Protein AF-A0A952ZJ69-F1 (afdb_monomer_lite)

Foldseek 3Di:
DPPPVVVVVVVLVPLPPFQACLQLVLVLLVVVQWDQDPQLLIAGDAQDWDPCNRNVETDGHHRLRAADQAQLAAQEEEAEECLLRQPPHYVCLFLCNVLDDSNHYHRLYHLAELRSSLSSNVVRHDHHQAEYEYEDDLSNLVRLLLVVVCVVVVHHSCVSVVNDSDPVSSVVSNVVSVVVQVVCVVVLQWDWDDDPDDFTAIDGLPPSFDDCVVCVVSSVVSLVSNLVSRLSYLAYEYEYEDWLLLQDDPVSDDPSSVNSVVRRVVSVVSVCVSCVPHPHYHYYYDDDDHNQQARRNDRRGYSNVSNSSSVVSSVVVVVVVVVVVVPD

Sequence (328 aa):
MLSQTNALGANEKRSNRWLDFQNPLQAAKWLSLLQEEPISGIRVKPNLRLDADYLGFSFDSNEFGLRGPCSQFGTSVVLGTSFAMGFGVNVGSDWYAGVLDDARWFNAGLPVGPFEWAGLLDRWYRGRRQLALFIYHPNVWQHGLLYLHRRKAGKGAFETFGWSMDAATVQQLFCRKRRQQRAARKLGKVMHLACGNACFSRLDAGYCVVDAETDAARLDEVAQQLKALLLTFDKVICLRVPIKEQLLPSCHMNNHFLLANRSHDRMWRLTTEIIASHPDVHAVECSGFSMSDYHPLDSHLNCAGNQRLGAVIQELLAHHACTDGVSA

Radius of gyration: 19.59 Å; chains: 1; bounding box: 46×54×55 Å

Structure (mmCIF, N/CA/C/O backbone):
data_AF-A0A952ZJ69-F1
#
_entry.id   AF-A0A952ZJ69-F1
#
loop_
_atom_site.group_PDB
_atom_site.id
_atom_site.type_symbol
_atom_site.label_atom_id
_atom_site.label_alt_id
_atom_site.label_comp_id
_atom_site.label_asym_id
_atom_site.label_entity_id
_atom_site.label_seq_id
_atom_site.pdbx_PDB_ins_code
_atom_site.Cartn_x
_atom_site.Cartn_y
_atom_site.Cartn_z
_atom_site.occupancy
_atom_site.B_iso_or_equiv
_atom_site.auth_seq_id
_atom_site.auth_comp_id
_atom_site.auth_asym_id
_atom_site.auth_atom_id
_atom_site.pdbx_PDB_model_num
ATOM 1 N N . MET A 1 1 ? -22.709 -32.016 -13.278 1.00 38.75 1 MET A N 1
ATOM 2 C CA . MET A 1 1 ? -21.804 -31.224 -12.414 1.00 38.75 1 MET A CA 1
ATOM 3 C C . MET A 1 1 ? -20.392 -31.119 -13.016 1.00 38.75 1 MET A C 1
ATOM 5 O O . MET A 1 1 ? -19.419 -31.442 -12.356 1.00 38.75 1 MET A O 1
ATOM 9 N N . LEU A 1 2 ? -20.260 -30.666 -14.271 1.00 29.14 2 LEU A N 1
ATOM 10 C CA . LEU A 1 2 ? -18.962 -30.485 -14.959 1.00 29.14 2 LEU A CA 1
ATOM 11 C C . LEU A 1 2 ? -18.913 -29.167 -15.767 1.00 29.14 2 LEU A C 1
ATOM 13 O O . LEU A 1 2 ? -18.125 -29.028 -16.696 1.00 29.14 2 LEU A O 1
ATOM 17 N N . SER A 1 3 ? -19.766 -28.189 -15.439 1.00 30.75 3 SER A N 1
ATOM 18 C CA . SER A 1 3 ? -19.926 -26.963 -16.241 1.00 30.75 3 SER A CA 1
ATOM 19 C C . SER A 1 3 ? -19.603 -25.649 -15.520 1.00 30.75 3 SER A C 1
ATOM 21 O O . SER A 1 3 ? -19.670 -24.605 -16.157 1.00 30.75 3 SER A O 1
ATOM 23 N N . GLN A 1 4 ? -19.202 -25.663 -14.242 1.00 29.53 4 GLN A N 1
ATOM 24 C CA . GLN A 1 4 ? -18.800 -24.435 -13.529 1.00 29.53 4 GLN A CA 1
ATOM 25 C C . GLN A 1 4 ? -17.277 -24.229 -13.469 1.00 29.53 4 GLN A C 1
ATOM 27 O O . GLN A 1 4 ? -16.811 -23.097 -13.553 1.00 29.53 4 GLN A O 1
ATOM 32 N N . THR A 1 5 ? -16.477 -25.298 -13.456 1.00 30.83 5 THR A N 1
ATOM 33 C CA . THR A 1 5 ? -15.004 -25.214 -13.491 1.00 30.83 5 THR A CA 1
ATOM 34 C C . THR A 1 5 ? -14.456 -24.753 -14.845 1.00 30.83 5 THR A C 1
ATOM 36 O O . THR A 1 5 ? -13.439 -24.067 -14.895 1.00 30.83 5 THR A O 1
ATOM 39 N N . ASN A 1 6 ? -15.166 -25.025 -15.945 1.00 29.97 6 ASN A N 1
ATOM 40 C CA . ASN A 1 6 ? -14.776 -24.545 -17.277 1.00 29.97 6 ASN A CA 1
ATOM 41 C C . ASN A 1 6 ? -15.137 -23.070 -17.533 1.00 29.97 6 ASN A C 1
ATOM 43 O O . ASN A 1 6 ? -14.557 -22.460 -18.429 1.00 29.97 6 ASN A O 1
ATOM 47 N N . ALA A 1 7 ? -16.051 -22.480 -16.754 1.00 29.89 7 ALA A N 1
ATOM 48 C CA . ALA A 1 7 ? -16.438 -21.076 -16.903 1.00 29.89 7 ALA A CA 1
ATOM 49 C C . ALA A 1 7 ? -15.409 -20.119 -16.270 1.00 29.89 7 ALA A C 1
ATOM 51 O O . ALA A 1 7 ? -15.087 -19.089 -16.862 1.00 29.89 7 ALA A O 1
ATOM 52 N N . LEU A 1 8 ? -14.819 -20.500 -15.128 1.00 36.38 8 LEU A N 1
ATOM 53 C CA . LEU A 1 8 ? -13.738 -19.740 -14.483 1.00 36.38 8 LEU A CA 1
ATOM 54 C C . LEU A 1 8 ? -12.474 -19.694 -15.361 1.00 36.38 8 LEU A C 1
ATOM 56 O O . LEU A 1 8 ? -11.911 -18.624 -15.575 1.00 36.38 8 LEU A O 1
ATOM 60 N N . GLY A 1 9 ? -12.099 -20.821 -15.978 1.00 31.58 9 GLY A N 1
ATOM 61 C CA . GLY A 1 9 ? -10.937 -20.891 -16.877 1.00 31.58 9 GLY A CA 1
ATOM 62 C C . GLY A 1 9 ? -11.148 -20.290 -18.277 1.00 31.58 9 GLY A C 1
ATOM 63 O O . GLY A 1 9 ? -10.178 -20.061 -19.001 1.00 31.58 9 GLY A O 1
ATOM 64 N N . ALA A 1 10 ? -12.395 -20.039 -18.697 1.00 32.12 10 ALA A N 1
ATOM 65 C CA . ALA A 1 10 ? -12.701 -19.432 -19.996 1.00 32.12 10 ALA A CA 1
ATOM 66 C C . ALA A 1 10 ? -12.723 -17.894 -19.945 1.00 32.12 10 ALA A C 1
ATOM 68 O O . ALA A 1 10 ? -12.322 -17.257 -20.922 1.00 32.12 10 ALA A O 1
ATOM 69 N N . ASN A 1 11 ? -13.112 -17.299 -18.810 1.00 36.00 11 ASN A N 1
ATOM 70 C CA . ASN A 1 11 ? -13.044 -15.846 -18.615 1.00 36.00 11 ASN A CA 1
ATOM 71 C C . ASN A 1 11 ? -11.601 -15.338 -18.445 1.00 36.00 11 ASN A C 1
ATOM 73 O O . ASN A 1 11 ? -11.274 -14.275 -18.969 1.00 36.00 11 ASN A O 1
ATOM 77 N N . GLU A 1 12 ? -10.698 -16.126 -17.851 1.00 41.88 12 GLU A N 1
ATOM 78 C CA . GLU A 1 12 ? -9.265 -15.781 -17.789 1.00 41.88 12 GLU A CA 1
ATOM 79 C C . GLU A 1 12 ? -8.585 -15.750 -19.170 1.00 41.88 12 GLU A C 1
ATOM 81 O O . GLU A 1 12 ? -7.628 -15.007 -19.388 1.00 41.88 12 GLU A O 1
ATOM 86 N N . LYS A 1 13 ? -9.086 -16.513 -20.153 1.00 37.59 13 LYS A N 1
ATOM 87 C CA . LYS A 1 13 ? -8.456 -16.599 -21.483 1.00 37.59 13 LYS A CA 1
ATOM 88 C C . LYS A 1 13 ? -8.680 -15.370 -22.369 1.00 37.59 13 LYS A C 1
ATOM 90 O O . LYS A 1 13 ? -7.935 -15.199 -23.335 1.00 37.59 13 LYS A O 1
ATOM 95 N N . ARG A 1 14 ? -9.661 -14.507 -22.072 1.00 37.06 14 ARG A N 1
ATOM 96 C CA . ARG A 1 14 ? -9.941 -13.291 -22.866 1.00 37.06 14 ARG A CA 1
ATOM 97 C C . ARG A 1 14 ? -9.399 -11.995 -22.255 1.00 37.06 14 ARG A C 1
ATOM 99 O O . ARG A 1 14 ? -9.188 -11.047 -23.006 1.00 37.06 14 ARG A O 1
ATOM 106 N N . SER A 1 15 ? -9.054 -11.962 -20.967 1.00 40.78 15 SER A N 1
ATOM 107 C CA . SER A 1 15 ? -8.529 -10.762 -20.288 1.00 40.78 15 SER A CA 1
ATOM 108 C C . SER A 1 15 ? -6.998 -10.712 -20.187 1.00 40.78 15 SER A C 1
ATOM 110 O O . SER A 1 15 ? -6.463 -10.035 -19.314 1.00 40.78 15 SER A O 1
ATOM 112 N N . ASN A 1 16 ? -6.275 -11.394 -21.086 1.00 42.25 16 ASN A N 1
ATOM 113 C CA . ASN A 1 16 ? -4.820 -11.626 -21.041 1.00 42.25 16 ASN A CA 1
ATOM 114 C C . ASN A 1 16 ? -3.932 -10.371 -21.258 1.00 42.25 16 ASN A C 1
ATOM 116 O O . ASN A 1 16 ? -2.867 -10.426 -21.877 1.00 42.25 16 ASN A O 1
ATOM 120 N N . ARG A 1 17 ? -4.340 -9.205 -20.752 1.00 62.38 17 ARG A N 1
ATOM 121 C CA . ARG A 1 17 ? -3.438 -8.088 -20.482 1.00 62.38 17 ARG A CA 1
ATOM 122 C C . ARG A 1 17 ? -2.948 -8.231 -19.054 1.00 62.38 17 ARG A C 1
ATOM 124 O O . ARG A 1 17 ? -3.683 -8.029 -18.100 1.00 62.38 17 ARG A O 1
ATOM 131 N N . TRP A 1 18 ? -1.679 -8.579 -18.943 1.00 77.06 18 TRP A N 1
ATOM 132 C CA . TRP A 1 18 ? -0.973 -8.678 -17.682 1.00 77.06 18 TRP A CA 1
ATOM 133 C C . TRP A 1 18 ? -1.033 -7.300 -17.015 1.00 77.06 18 TRP A C 1
ATOM 135 O O . TRP A 1 18 ? -0.712 -6.295 -17.666 1.00 77.06 18 TRP A O 1
ATOM 145 N N . LEU A 1 19 ? -1.479 -7.255 -15.757 1.00 88.06 19 LEU A N 1
ATOM 146 C CA . LEU A 1 19 ? -1.527 -6.010 -14.996 1.00 88.06 19 LEU A CA 1
ATOM 147 C C . LEU A 1 19 ? -0.112 -5.443 -14.874 1.00 88.06 19 LEU A C 1
ATOM 149 O O . LEU A 1 19 ? 0.817 -6.156 -14.496 1.00 88.06 19 LEU A O 1
ATOM 153 N N . ASP A 1 20 ? 0.052 -4.172 -15.233 1.00 89.94 20 ASP A N 1
ATOM 154 C CA . ASP A 1 20 ? 1.308 -3.431 -15.132 1.00 89.94 20 ASP A CA 1
ATOM 155 C C . ASP A 1 20 ? 1.008 -1.962 -14.815 1.00 89.94 20 ASP A C 1
ATOM 157 O O . ASP A 1 20 ? 0.957 -1.118 -15.711 1.00 89.94 20 ASP A O 1
ATOM 161 N N . PHE A 1 21 ? 0.854 -1.626 -13.535 1.00 89.25 21 PHE A N 1
ATOM 162 C CA . PHE A 1 21 ? 0.629 -0.245 -13.099 1.00 89.25 21 PHE A CA 1
ATOM 163 C C . PHE A 1 21 ? 1.905 0.601 -13.091 1.00 89.25 21 PHE A C 1
ATOM 165 O O . PHE A 1 21 ? 1.846 1.805 -12.846 1.00 89.25 21 PHE A O 1
ATOM 172 N N . GLN A 1 22 ? 3.063 0.029 -13.443 1.00 87.06 22 GLN A N 1
ATOM 173 C CA . GLN A 1 22 ? 4.238 0.832 -13.790 1.00 87.06 22 GLN A CA 1
ATOM 174 C C . GLN A 1 22 ? 4.209 1.310 -15.248 1.00 87.06 22 GLN A C 1
ATOM 176 O O . GLN A 1 22 ? 5.027 2.160 -15.616 1.00 87.06 22 GLN A O 1
ATOM 181 N N . ASN A 1 23 ? 3.307 0.783 -16.085 1.00 90.56 23 ASN A N 1
ATOM 182 C CA . ASN A 1 23 ? 3.026 1.312 -17.412 1.00 90.56 23 ASN A CA 1
ATOM 183 C C . ASN A 1 23 ? 2.108 2.541 -17.282 1.00 90.56 23 ASN A C 1
ATOM 185 O O . ASN A 1 23 ? 0.947 2.377 -16.903 1.00 90.56 23 ASN A O 1
ATOM 189 N N . PRO A 1 24 ? 2.563 3.756 -17.656 1.00 92.56 24 PRO A N 1
ATOM 190 C CA . PRO A 1 24 ? 1.765 4.974 -17.508 1.00 92.56 24 PRO A CA 1
ATOM 191 C C . PRO A 1 24 ? 0.381 4.926 -18.165 1.00 92.56 24 PRO A C 1
ATOM 193 O O . PRO A 1 24 ? -0.541 5.555 -17.661 1.00 92.56 24 PRO A O 1
ATOM 196 N N . LEU A 1 25 ? 0.200 4.153 -19.242 1.00 91.69 25 LEU A N 1
ATOM 197 C CA . LEU A 1 25 ? -1.100 4.008 -19.908 1.00 91.69 25 LEU A CA 1
ATOM 198 C C . LEU A 1 25 ? -2.105 3.213 -19.060 1.00 91.69 25 LEU A C 1
ATOM 200 O O . LEU A 1 25 ? -3.283 3.559 -19.021 1.00 91.69 25 LEU A O 1
ATOM 204 N N . GLN A 1 26 ? -1.656 2.153 -18.379 1.00 91.44 26 GLN A N 1
ATOM 205 C CA . GLN A 1 26 ? -2.508 1.406 -17.446 1.00 91.44 26 GLN A CA 1
ATOM 206 C C . GLN A 1 26 ? -2.680 2.177 -16.132 1.00 91.44 26 GLN A C 1
ATOM 208 O O . GLN A 1 26 ? -3.789 2.261 -15.608 1.00 91.44 26 GLN A O 1
ATOM 213 N N . ALA A 1 27 ? -1.608 2.810 -15.644 1.00 92.62 27 ALA A N 1
ATOM 214 C CA . ALA A 1 27 ? -1.649 3.666 -14.464 1.00 92.62 27 ALA A CA 1
ATOM 215 C C . ALA A 1 27 ? -2.666 4.803 -14.620 1.00 92.62 27 ALA A C 1
ATOM 217 O O . ALA A 1 27 ? -3.438 5.038 -13.702 1.00 92.62 27 ALA A O 1
ATOM 218 N N . ALA A 1 28 ? -2.743 5.456 -15.786 1.00 94.31 28 ALA A N 1
ATOM 219 C CA . ALA A 1 28 ? -3.713 6.523 -16.042 1.00 94.31 28 ALA A CA 1
ATOM 220 C C . ALA A 1 28 ? -5.170 6.064 -15.857 1.00 94.31 28 ALA A C 1
ATOM 222 O O . ALA A 1 28 ? -5.983 6.811 -15.315 1.00 94.31 28 ALA A O 1
ATOM 223 N N . LYS A 1 29 ? -5.497 4.818 -16.232 1.00 93.69 29 LYS A N 1
ATOM 224 C CA . LYS A 1 29 ? -6.828 4.246 -15.981 1.00 93.69 29 LYS A CA 1
ATOM 225 C C . LYS A 1 29 ? -7.107 4.103 -14.491 1.00 93.69 29 LYS A C 1
ATOM 227 O O . LYS A 1 29 ? -8.180 4.495 -14.047 1.00 93.69 29 LYS A O 1
ATOM 232 N N . TRP A 1 30 ? -6.148 3.595 -13.719 1.00 93.56 30 TRP A N 1
ATOM 233 C CA . TRP A 1 30 ? -6.268 3.530 -12.262 1.00 93.56 30 TRP A CA 1
ATOM 234 C C . TRP A 1 30 ? -6.410 4.926 -11.641 1.00 93.56 30 TRP A C 1
ATOM 236 O O . TRP A 1 30 ? -7.339 5.174 -10.879 1.00 93.56 30 TRP A O 1
ATOM 246 N N . LEU A 1 31 ? -5.550 5.866 -12.035 1.00 95.25 31 LEU A N 1
ATOM 247 C CA . LEU A 1 31 ? -5.582 7.249 -11.561 1.00 95.25 31 LEU A CA 1
ATOM 248 C C . LEU A 1 31 ? -6.919 7.938 -11.862 1.00 95.25 31 LEU A C 1
ATOM 250 O O . LEU A 1 31 ? -7.377 8.736 -11.052 1.00 95.25 31 LEU A O 1
ATOM 254 N N . SER A 1 32 ? -7.590 7.582 -12.964 1.00 95.50 32 SER A N 1
ATOM 255 C CA . SER A 1 32 ? -8.923 8.109 -13.304 1.00 95.50 32 SER A CA 1
ATOM 256 C C . SER A 1 32 ? -10.029 7.724 -12.322 1.00 95.50 32 SER A C 1
ATOM 258 O O . SER A 1 32 ? -11.093 8.352 -12.317 1.00 95.50 32 SER A O 1
ATOM 260 N N . LEU A 1 33 ? -9.788 6.713 -11.485 1.00 95.94 33 LEU A N 1
ATOM 261 C CA . LEU A 1 33 ? -10.713 6.294 -10.436 1.00 95.94 33 LEU A CA 1
ATOM 262 C C . LEU A 1 33 ? -10.510 7.080 -9.145 1.00 95.94 33 LEU A C 1
ATOM 264 O O . LEU A 1 33 ? -11.392 7.072 -8.292 1.00 95.94 33 LEU A O 1
ATOM 268 N N . LEU A 1 34 ? -9.370 7.755 -9.004 1.00 96.25 34 LEU A N 1
ATOM 269 C CA . LEU A 1 34 ? -9.028 8.526 -7.822 1.00 96.25 34 LEU A CA 1
ATOM 270 C C . LEU A 1 34 ? -9.540 9.962 -7.936 1.00 96.25 34 LEU A C 1
ATOM 272 O O . LEU A 1 34 ? -9.685 10.524 -9.022 1.00 96.25 34 LEU A O 1
ATOM 276 N N . GLN A 1 35 ? -9.787 10.565 -6.783 1.00 94.94 35 GLN A N 1
ATOM 277 C CA . GLN A 1 35 ? -10.062 11.987 -6.637 1.00 94.94 35 GLN A CA 1
ATOM 278 C C . GLN A 1 35 ? -9.296 12.536 -5.435 1.00 94.94 35 GLN A C 1
ATOM 280 O O . GLN A 1 35 ? -9.070 11.820 -4.455 1.00 94.94 35 GLN A O 1
ATOM 285 N N . GLU A 1 36 ? -8.907 13.807 -5.522 1.00 94.19 36 GLU A N 1
ATOM 286 C CA . GLU A 1 36 ? -8.327 14.542 -4.397 1.00 94.19 36 GLU A CA 1
ATOM 287 C C . GLU A 1 36 ? -9.299 14.558 -3.218 1.00 94.19 36 GLU A C 1
ATOM 289 O O . GLU A 1 36 ? -10.518 14.707 -3.366 1.00 94.19 36 GLU A O 1
ATOM 294 N N . GLU A 1 37 ? -8.741 14.411 -2.027 1.00 92.44 37 GLU A N 1
ATOM 295 C CA . GLU A 1 37 ? -9.487 14.432 -0.783 1.00 92.44 37 GLU A CA 1
ATOM 296 C C . GLU A 1 37 ? -8.677 15.259 0.240 1.00 92.44 37 GLU A C 1
ATOM 298 O O . GLU A 1 37 ? -7.496 14.983 0.462 1.00 92.44 37 GLU A O 1
ATOM 303 N N . PRO A 1 38 ? -9.240 16.326 0.836 1.00 87.44 38 PRO A N 1
ATOM 304 C CA . PRO A 1 38 ? -8.472 17.199 1.731 1.00 87.44 38 PRO A CA 1
ATOM 305 C C . PRO A 1 38 ? -7.881 16.514 2.979 1.00 87.44 38 PRO A C 1
ATOM 307 O O . PRO A 1 38 ? -6.762 16.829 3.374 1.00 87.44 38 PRO A O 1
ATOM 310 N N . ILE A 1 39 ? -8.619 15.581 3.571 1.00 87.44 39 ILE A N 1
ATOM 311 C CA . ILE A 1 39 ? -8.353 14.846 4.812 1.00 87.44 39 ILE A CA 1
ATOM 312 C C . ILE A 1 39 ? -7.467 13.608 4.573 1.00 87.44 39 ILE A C 1
ATOM 314 O O . ILE A 1 39 ? -6.387 13.510 5.146 1.00 87.44 39 ILE A O 1
ATOM 318 N N . SER A 1 40 ? -7.885 12.673 3.719 1.00 88.81 40 SER A N 1
ATOM 319 C CA . SER A 1 40 ? -7.173 11.429 3.397 1.00 88.81 40 SER A CA 1
ATOM 320 C C . SER A 1 40 ? -6.194 11.580 2.231 1.00 88.81 40 SER A C 1
ATOM 322 O O . SER A 1 40 ? -5.532 10.623 1.835 1.00 88.81 40 SER A O 1
ATOM 324 N N . GLY A 1 41 ? -6.107 12.767 1.632 1.00 91.25 41 GLY A N 1
ATOM 325 C CA . GLY A 1 41 ? -5.238 13.058 0.497 1.00 91.25 41 GLY A CA 1
ATOM 326 C C . GLY A 1 41 ? -5.822 12.622 -0.842 1.00 91.25 41 GLY A C 1
ATOM 327 O O . GLY A 1 41 ? -5.986 13.435 -1.750 1.00 91.25 41 GLY A O 1
ATOM 328 N N . ILE A 1 42 ? -6.186 11.349 -0.945 1.00 94.81 42 ILE A N 1
ATOM 329 C CA . ILE A 1 42 ? -6.927 10.780 -2.070 1.00 94.81 42 ILE A CA 1
ATOM 330 C C . ILE A 1 42 ? -8.024 9.859 -1.554 1.00 94.81 42 ILE A C 1
ATOM 332 O O . ILE A 1 42 ? -7.968 9.352 -0.432 1.00 94.81 42 ILE A O 1
ATOM 336 N N . ARG A 1 43 ? -8.991 9.582 -2.422 1.00 94.44 43 ARG A N 1
ATOM 337 C CA . ARG A 1 43 ? -9.894 8.433 -2.306 1.00 94.44 43 ARG A CA 1
ATOM 338 C C . ARG A 1 43 ? -10.269 7.929 -3.687 1.00 94.44 43 ARG A C 1
ATOM 340 O O . ARG A 1 43 ? -10.111 8.648 -4.675 1.00 94.44 43 ARG A O 1
ATOM 347 N N . VAL A 1 44 ? -10.824 6.727 -3.750 1.00 96.88 44 VAL A N 1
ATOM 348 C CA . VAL A 1 44 ? -11.513 6.274 -4.957 1.00 96.88 44 VAL A CA 1
ATOM 349 C C . VAL A 1 44 ? -12.844 7.026 -5.063 1.00 96.88 44 VAL A C 1
ATOM 351 O O . VAL A 1 44 ? -13.432 7.407 -4.049 1.00 96.88 44 VAL A O 1
ATOM 354 N N . LYS A 1 45 ? -13.338 7.289 -6.274 1.00 97.31 45 LYS A N 1
ATOM 355 C CA . LYS A 1 45 ? -14.697 7.818 -6.452 1.00 97.31 45 LYS A CA 1
ATOM 356 C C . LYS A 1 45 ? -15.691 6.848 -5.777 1.00 97.31 45 LYS A C 1
ATOM 358 O O . LYS A 1 45 ? -15.547 5.641 -5.972 1.00 97.31 45 LYS A O 1
ATOM 363 N N . PRO A 1 46 ? -16.640 7.327 -4.955 1.00 97.25 46 PRO A N 1
ATOM 364 C CA . PRO A 1 46 ? -17.598 6.461 -4.267 1.00 97.25 46 PRO A CA 1
ATOM 365 C C . PRO A 1 46 ? -18.541 5.720 -5.211 1.00 97.25 46 PRO A C 1
ATOM 367 O O . PRO A 1 46 ? -18.866 6.240 -6.279 1.00 97.25 46 PRO A O 1
ATOM 370 N N . ASN A 1 47 ? -19.037 4.561 -4.770 1.00 97.50 47 ASN A N 1
ATOM 371 C CA . ASN A 1 47 ? -20.041 3.756 -5.475 1.00 97.50 47 ASN A CA 1
ATOM 372 C C . ASN A 1 47 ? -19.654 3.408 -6.924 1.00 97.50 47 ASN A C 1
ATOM 374 O O . ASN A 1 47 ? -20.523 3.270 -7.788 1.00 97.50 47 ASN A O 1
ATOM 378 N N . LEU A 1 48 ? -18.354 3.301 -7.213 1.00 97.19 48 LEU A N 1
ATOM 379 C CA . LEU A 1 48 ? -17.899 2.825 -8.511 1.00 97.19 48 LEU A CA 1
ATOM 380 C C . LEU A 1 48 ? -18.141 1.326 -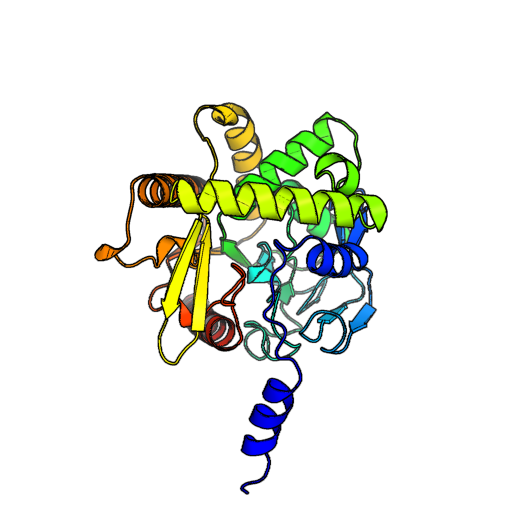8.602 1.00 97.19 48 LEU A C 1
ATOM 382 O O . LEU A 1 48 ? -17.889 0.597 -7.650 1.00 97.19 48 LEU A O 1
ATOM 386 N N . ARG A 1 49 ? -18.574 0.888 -9.780 1.00 97.19 49 ARG A N 1
ATOM 387 C CA . ARG A 1 49 ? -18.618 -0.517 -10.176 1.00 97.19 49 ARG A CA 1
ATOM 388 C C . ARG A 1 49 ? -18.056 -0.617 -11.575 1.00 97.19 49 ARG A C 1
ATOM 390 O O . ARG A 1 49 ? -18.530 0.076 -12.478 1.00 97.19 49 ARG A O 1
ATOM 397 N N . LEU A 1 50 ? -17.002 -1.401 -11.734 1.00 95.75 50 LEU A N 1
ATOM 398 C CA . LEU A 1 50 ? -16.277 -1.538 -12.989 1.00 95.75 50 LEU A CA 1
ATOM 399 C C . LEU A 1 50 ? -16.067 -3.009 -13.302 1.00 95.75 50 LEU A C 1
ATOM 401 O O . LEU A 1 50 ? -15.530 -3.757 -12.484 1.00 95.75 50 LEU A O 1
ATOM 405 N N . ASP A 1 51 ? -16.409 -3.391 -14.525 1.00 93.31 51 ASP A N 1
ATOM 406 C CA . ASP A 1 51 ? -16.125 -4.722 -15.040 1.00 93.31 51 ASP A CA 1
ATOM 407 C C . ASP A 1 51 ? -14.639 -4.883 -15.392 1.00 93.31 51 ASP A C 1
ATOM 409 O O . ASP A 1 51 ? -13.893 -3.914 -15.598 1.00 93.31 51 ASP A O 1
ATOM 413 N N . ALA A 1 52 ? -14.208 -6.142 -15.510 1.00 91.94 52 ALA A N 1
ATOM 414 C CA . ALA A 1 52 ? -12.807 -6.493 -15.728 1.00 91.94 52 ALA A CA 1
ATOM 415 C C . ALA A 1 52 ? -12.201 -5.920 -17.020 1.00 91.94 52 ALA A C 1
ATOM 417 O O . ALA A 1 52 ? -10.989 -5.717 -17.087 1.00 91.94 52 ALA A O 1
ATOM 418 N N . ASP A 1 53 ? -13.016 -5.580 -18.018 1.00 90.12 53 ASP A N 1
ATOM 419 C CA . ASP A 1 53 ? -12.552 -5.043 -19.301 1.00 90.12 53 ASP A CA 1
ATOM 420 C C . ASP A 1 53 ? -11.849 -3.678 -19.177 1.00 90.12 53 ASP A C 1
ATOM 422 O O . ASP A 1 53 ? -11.011 -3.321 -20.016 1.00 90.12 53 ASP A O 1
ATOM 426 N N . TYR A 1 54 ? -12.141 -2.902 -18.124 1.00 90.69 54 TYR A N 1
ATOM 427 C CA . TYR A 1 54 ? -11.552 -1.573 -17.960 1.00 90.69 54 TYR A CA 1
ATOM 428 C C . TYR A 1 54 ? -10.123 -1.629 -17.399 1.00 90.69 54 TYR A C 1
ATOM 430 O O . TYR A 1 54 ? -9.194 -1.127 -18.049 1.00 90.69 54 TYR A O 1
ATOM 438 N N . LEU A 1 55 ? -9.939 -2.239 -16.221 1.00 90.19 55 LEU A N 1
ATOM 439 C CA . LEU A 1 55 ? -8.652 -2.309 -15.507 1.00 90.19 55 LEU A CA 1
ATOM 440 C C . LEU A 1 55 ? -7.873 -3.609 -15.742 1.00 90.19 55 LEU A C 1
ATOM 442 O O . LEU A 1 55 ? -6.695 -3.657 -15.405 1.00 90.19 55 LEU A O 1
ATOM 446 N N . GLY A 1 56 ? -8.504 -4.646 -16.295 1.00 91.38 56 GLY A N 1
ATOM 447 C CA . GLY A 1 56 ? -7.996 -6.022 -16.287 1.00 91.38 56 GLY A CA 1
ATOM 448 C C . GLY A 1 56 ? -8.475 -6.854 -15.088 1.00 91.38 56 GLY A C 1
ATOM 449 O O . GLY A 1 56 ? -8.116 -8.022 -14.987 1.00 91.38 56 GLY A O 1
ATOM 450 N N . PHE A 1 57 ? -9.275 -6.267 -14.194 1.00 93.81 57 PHE A N 1
ATOM 451 C CA . PHE A 1 57 ? -9.974 -6.926 -13.088 1.00 93.81 57 PHE A CA 1
ATOM 452 C C . PHE A 1 57 ? -11.197 -6.089 -12.681 1.00 93.81 57 PHE A C 1
ATOM 454 O O . PHE A 1 57 ? -11.210 -4.878 -12.928 1.00 93.81 57 PHE A O 1
ATOM 461 N N . SER A 1 58 ? -12.231 -6.714 -12.112 1.00 95.75 58 SER A N 1
ATOM 462 C CA . SER A 1 58 ? -13.412 -5.988 -11.633 1.00 95.75 58 SER A CA 1
ATOM 463 C C . SER A 1 58 ? -13.106 -5.200 -10.361 1.00 95.75 58 SER A C 1
ATOM 465 O O . SER A 1 58 ? -12.346 -5.652 -9.504 1.00 95.75 58 SER A O 1
ATOM 467 N N . PHE A 1 59 ? -13.689 -4.011 -10.239 1.00 96.25 59 PHE A N 1
ATOM 468 C CA . PHE A 1 59 ? -13.414 -3.095 -9.139 1.00 96.25 59 PHE A CA 1
ATOM 469 C C . PHE A 1 59 ? -14.701 -2.438 -8.652 1.00 96.25 59 PHE A C 1
ATOM 471 O O . PHE A 1 59 ? -15.346 -1.721 -9.418 1.00 96.25 59 PHE A O 1
ATOM 478 N N . ASP A 1 60 ? -14.971 -2.583 -7.356 1.00 97.25 60 ASP A N 1
ATOM 479 C CA . ASP A 1 60 ? -16.068 -1.904 -6.673 1.00 97.25 60 ASP A CA 1
ATOM 480 C C . ASP A 1 60 ? -15.531 -0.992 -5.563 1.00 97.25 60 ASP A C 1
ATOM 482 O O . ASP A 1 60 ? -14.601 -1.357 -4.841 1.00 97.25 60 ASP A O 1
ATOM 486 N N . SER A 1 61 ? -16.121 0.192 -5.404 1.00 97.75 61 SER A N 1
ATOM 487 C CA . SER A 1 61 ? -15.963 1.016 -4.203 1.00 97.75 61 SER A CA 1
ATOM 488 C C . SER A 1 61 ? -17.306 1.227 -3.511 1.00 97.75 61 SER A C 1
ATOM 490 O O . SER A 1 61 ? -18.347 1.343 -4.156 1.00 97.75 61 SER A O 1
ATOM 492 N N . ASN A 1 62 ? -17.277 1.309 -2.185 1.00 97.38 62 ASN A N 1
ATOM 493 C CA . ASN A 1 62 ? -18.437 1.643 -1.363 1.00 97.38 62 ASN A CA 1
ATOM 494 C C . ASN A 1 62 ? -18.721 3.159 -1.354 1.00 97.38 62 ASN A C 1
ATOM 496 O O . ASN A 1 62 ? -18.050 3.956 -2.024 1.00 97.38 62 ASN A O 1
ATOM 500 N N . GLU A 1 63 ? -19.703 3.575 -0.559 1.00 96.75 63 GLU A N 1
ATOM 501 C CA . GLU A 1 63 ? -20.128 4.967 -0.404 1.00 96.75 63 GLU A CA 1
ATOM 502 C C . GLU A 1 63 ? -19.041 5.908 0.151 1.00 96.75 63 GLU A C 1
ATOM 504 O O . GLU A 1 63 ? -19.133 7.127 -0.024 1.00 96.75 63 GLU A O 1
ATOM 509 N N . PHE A 1 64 ? -17.976 5.373 0.755 1.00 96.06 64 PHE A N 1
ATOM 510 C CA . PHE A 1 64 ? -16.826 6.150 1.238 1.00 96.06 64 PHE A CA 1
ATOM 511 C C . PHE A 1 64 ? -15.684 6.229 0.222 1.00 96.06 64 PHE A C 1
ATOM 513 O O . PHE A 1 64 ? -14.717 6.960 0.440 1.00 96.06 64 PHE A O 1
ATOM 520 N N . GLY A 1 65 ? -15.788 5.534 -0.915 1.00 96.69 65 GLY A N 1
ATOM 521 C CA . GLY A 1 65 ? -14.691 5.453 -1.877 1.00 96.69 65 GLY A CA 1
ATOM 522 C C . GLY A 1 65 ? -13.568 4.520 -1.419 1.00 96.69 65 GLY A C 1
ATOM 523 O O . GLY A 1 65 ? -12.401 4.763 -1.734 1.00 96.69 65 GLY A O 1
ATOM 524 N N . LEU A 1 66 ? -13.922 3.478 -0.663 1.00 96.56 66 LEU A N 1
ATOM 525 C CA . LEU A 1 66 ? -13.031 2.415 -0.193 1.00 96.56 66 LEU A CA 1
ATOM 526 C C . LEU A 1 66 ? -13.463 1.076 -0.793 1.00 96.56 66 LEU A C 1
ATOM 528 O O . LEU A 1 66 ? -14.574 0.957 -1.307 1.00 96.56 66 LEU A O 1
ATOM 532 N N . ARG A 1 67 ? -12.588 0.070 -0.741 1.00 96.19 67 ARG A N 1
ATOM 533 C CA . ARG A 1 67 ? -12.884 -1.285 -1.222 1.00 96.19 67 ARG A CA 1
ATOM 534 C C . ARG A 1 67 ? -12.987 -2.250 -0.038 1.00 96.19 67 ARG A C 1
ATOM 536 O O . ARG A 1 67 ? -12.178 -2.165 0.880 1.00 96.19 67 ARG A O 1
ATOM 543 N N . GLY A 1 68 ? -13.940 -3.180 -0.097 1.00 96.25 68 GLY A N 1
ATOM 544 C CA . GLY A 1 68 ? -14.193 -4.169 0.954 1.00 96.25 68 GLY A CA 1
ATOM 545 C C . GLY A 1 68 ? -15.184 -3.689 2.024 1.00 96.25 68 GLY A C 1
ATOM 546 O O . GLY A 1 68 ? -15.887 -2.698 1.790 1.00 96.25 68 GLY A O 1
ATOM 547 N N . PRO A 1 69 ? -15.239 -4.387 3.178 1.00 97.00 69 PRO A N 1
ATOM 548 C CA . PRO A 1 69 ? -16.158 -4.088 4.278 1.00 97.00 69 PRO A CA 1
ATOM 549 C C . PRO A 1 69 ? -16.137 -2.613 4.685 1.00 97.00 69 PRO A C 1
ATOM 551 O O . PRO A 1 69 ? -15.070 -2.001 4.754 1.00 97.00 69 PRO A O 1
ATOM 554 N N . CYS A 1 70 ? -17.299 -2.026 4.966 1.00 96.50 70 CYS A N 1
ATOM 555 C CA . CYS A 1 70 ? -17.432 -0.590 5.232 1.00 96.50 70 CYS A CA 1
ATOM 556 C C . CYS A 1 70 ? -18.261 -0.255 6.470 1.00 96.50 70 CYS A C 1
ATOM 558 O O . CYS A 1 70 ? -18.760 0.866 6.582 1.00 96.50 70 CYS A O 1
ATOM 560 N N . SER A 1 71 ? -18.394 -1.186 7.419 1.00 97.69 71 SER A N 1
ATOM 561 C CA . SER A 1 71 ? -19.192 -0.954 8.623 1.00 97.69 71 SER A CA 1
ATOM 562 C C . SER A 1 71 ? -18.614 0.188 9.453 1.00 97.69 71 SER A C 1
ATOM 564 O O . SER A 1 71 ? -17.655 0.025 10.210 1.00 97.69 71 SER A O 1
ATOM 566 N N . GLN A 1 72 ? -19.218 1.373 9.330 1.00 97.69 72 GLN A N 1
ATOM 567 C CA . GLN A 1 72 ? -18.802 2.561 10.074 1.00 97.69 72 GLN A CA 1
ATOM 568 C C . GLN A 1 72 ? -18.870 2.344 11.584 1.00 97.69 72 GLN A C 1
ATOM 570 O O . GLN A 1 72 ? -18.122 2.989 12.308 1.00 97.69 72 GLN A O 1
ATOM 575 N N . PHE A 1 73 ? -19.750 1.456 12.052 1.00 97.94 73 PHE A N 1
ATOM 576 C CA . PHE A 1 73 ? -19.961 1.133 13.465 1.00 97.94 73 PHE A CA 1
ATOM 577 C C . PHE A 1 73 ? -19.372 -0.223 13.862 1.00 97.94 73 PHE A C 1
ATOM 579 O O . PHE A 1 73 ? -19.713 -0.746 14.923 1.00 97.94 73 PHE A O 1
ATOM 586 N N . GLY A 1 74 ? -18.499 -0.785 13.023 1.00 96.81 74 GLY A N 1
ATOM 587 C CA . GLY A 1 74 ? -17.795 -2.026 13.304 1.00 96.81 74 GLY A CA 1
ATOM 588 C C . GLY A 1 74 ? -16.951 -1.958 14.580 1.00 96.81 74 GLY A C 1
ATOM 589 O O . GLY A 1 74 ? -16.882 -0.944 15.276 1.00 96.81 74 GLY A O 1
ATOM 590 N N . THR A 1 75 ? -16.289 -3.058 14.914 1.00 97.50 75 THR A N 1
ATOM 591 C CA . THR A 1 75 ? -15.319 -3.075 16.022 1.00 97.50 75 THR A CA 1
ATOM 592 C C . THR A 1 75 ? -13.884 -3.202 15.533 1.00 97.50 75 THR A C 1
ATOM 594 O O . THR A 1 75 ? -12.946 -3.168 16.328 1.00 97.50 75 THR A O 1
ATOM 597 N N . SER A 1 76 ? -13.681 -3.406 14.232 1.00 98.38 76 SER A N 1
ATOM 598 C CA . SER A 1 76 ? -12.378 -3.756 13.684 1.00 98.38 76 SER A CA 1
ATOM 599 C C . SER A 1 76 ? -12.093 -2.999 12.391 1.00 98.38 76 SER A C 1
ATOM 601 O O . SER A 1 76 ? -12.984 -2.772 11.573 1.00 98.38 76 SER A O 1
ATOM 603 N N . VAL A 1 77 ? -10.836 -2.605 12.204 1.00 98.69 77 VAL A N 1
ATOM 604 C CA . VAL A 1 77 ? -10.385 -1.826 11.049 1.00 98.69 77 VAL A CA 1
ATOM 605 C C . VAL A 1 77 ? -9.240 -2.550 10.359 1.00 98.69 77 VAL A C 1
ATOM 607 O O . VAL A 1 77 ? -8.301 -2.998 11.013 1.00 98.69 77 VAL A O 1
ATOM 610 N N . VAL A 1 78 ? -9.285 -2.625 9.030 1.00 98.69 78 VAL A N 1
ATOM 611 C CA . VAL A 1 78 ? -8.119 -3.013 8.227 1.00 98.69 78 VAL A CA 1
ATOM 612 C C . VAL A 1 78 ? -7.359 -1.754 7.827 1.00 98.69 78 VAL A C 1
ATOM 614 O O . VAL A 1 78 ? -7.940 -0.830 7.258 1.00 98.69 78 VAL A O 1
ATOM 617 N N . LEU A 1 79 ? -6.058 -1.733 8.098 1.00 98.56 79 LEU A N 1
ATOM 618 C CA . LEU A 1 79 ? -5.135 -0.678 7.694 1.00 98.56 79 LEU A CA 1
ATOM 619 C C . LEU A 1 79 ? -4.087 -1.245 6.742 1.00 98.56 79 LEU A C 1
ATOM 621 O O . LEU A 1 79 ? -3.667 -2.394 6.863 1.00 98.56 79 LEU A O 1
ATOM 625 N N . GLY A 1 80 ? -3.621 -0.418 5.818 1.00 97.81 80 GLY A N 1
ATOM 626 C CA . GLY A 1 80 ? -2.586 -0.791 4.868 1.00 97.81 80 GLY A CA 1
ATOM 627 C C . GLY A 1 80 ? -2.840 -0.177 3.504 1.00 97.81 80 GLY A C 1
ATOM 628 O O . GLY A 1 80 ? -3.776 0.591 3.291 1.00 97.81 80 GLY A O 1
ATOM 629 N N . THR A 1 81 ? -1.963 -0.498 2.568 1.00 96.19 81 THR A N 1
ATOM 630 C CA . THR A 1 81 ? -1.990 0.088 1.231 1.00 96.19 81 THR A CA 1
ATOM 631 C C . THR A 1 81 ? -2.689 -0.859 0.258 1.00 96.19 81 THR A C 1
ATOM 633 O O . THR A 1 81 ? -3.804 -1.314 0.502 1.00 96.19 81 THR A O 1
ATOM 636 N N . SER A 1 82 ? -2.055 -1.188 -0.859 1.00 93.12 82 SER A N 1
ATOM 637 C CA . SER A 1 82 ? -2.678 -1.940 -1.935 1.00 93.12 82 SER A CA 1
ATOM 638 C C . SER A 1 82 ? -2.979 -3.403 -1.600 1.00 93.12 82 SER A C 1
ATOM 640 O O . SER A 1 82 ? -3.944 -3.950 -2.135 1.00 93.12 82 SER A O 1
ATOM 642 N N . PHE A 1 83 ? -2.225 -4.035 -0.694 1.00 96.25 83 PHE A N 1
ATOM 643 C CA . PHE A 1 83 ? -2.558 -5.383 -0.214 1.00 96.25 83 PHE A CA 1
ATOM 644 C C . PHE A 1 83 ? -3.811 -5.361 0.660 1.00 96.25 83 PHE A C 1
ATOM 646 O O . PHE A 1 83 ? -4.709 -6.166 0.435 1.00 96.25 83 PHE A O 1
ATOM 653 N N . ALA A 1 84 ? -3.944 -4.388 1.569 1.00 97.62 84 ALA A N 1
ATOM 654 C CA . ALA A 1 84 ? -5.165 -4.214 2.362 1.00 97.62 84 ALA A CA 1
ATOM 655 C C . ALA A 1 84 ? -6.402 -3.974 1.481 1.00 97.62 84 ALA A C 1
ATOM 657 O O . ALA A 1 84 ? -7.469 -4.522 1.746 1.00 97.62 84 ALA A O 1
ATOM 658 N N . MET A 1 85 ? -6.243 -3.243 0.375 1.00 96.19 85 MET A N 1
ATOM 659 C CA . MET A 1 85 ? -7.309 -3.049 -0.615 1.00 96.19 85 MET A CA 1
ATOM 660 C C . MET A 1 85 ? -7.719 -4.334 -1.356 1.00 96.19 85 MET A C 1
ATOM 662 O O . MET A 1 85 ? -8.795 -4.368 -1.951 1.00 96.19 85 MET A O 1
ATOM 666 N N . GLY A 1 86 ? -6.865 -5.364 -1.403 1.00 95.19 86 GLY A N 1
ATOM 667 C CA . GLY A 1 86 ? -7.027 -6.494 -2.327 1.00 95.19 86 GLY A CA 1
ATOM 668 C C . GLY A 1 86 ? -6.859 -6.074 -3.794 1.00 95.19 86 GLY A C 1
ATOM 669 O O . GLY A 1 86 ? -7.522 -6.598 -4.686 1.00 95.19 86 GLY A O 1
ATOM 670 N N . PHE A 1 87 ? -6.046 -5.048 -4.066 1.00 94.56 87 PHE A N 1
ATOM 671 C CA . PHE A 1 87 ? -5.934 -4.442 -5.394 1.00 94.56 87 PHE A CA 1
ATOM 672 C C . PHE A 1 87 ? -5.340 -5.408 -6.434 1.00 94.56 87 PHE A C 1
ATOM 674 O O . PHE A 1 87 ? -4.374 -6.111 -6.150 1.00 94.56 87 PHE A O 1
ATOM 681 N N . GLY A 1 88 ? -5.890 -5.408 -7.655 1.00 92.94 88 GLY A N 1
ATOM 682 C CA . GLY A 1 88 ? -5.398 -6.232 -8.766 1.00 92.94 88 GLY A CA 1
ATOM 683 C C . GLY A 1 88 ? -6.112 -7.574 -8.960 1.00 92.94 88 GLY A C 1
ATOM 684 O O . GLY A 1 88 ? -5.710 -8.344 -9.824 1.00 92.94 88 GLY A O 1
ATOM 685 N N . VAL A 1 89 ? -7.161 -7.880 -8.198 1.00 95.38 89 VAL A N 1
ATOM 686 C CA . VAL A 1 89 ? -7.998 -9.078 -8.395 1.00 95.38 89 VAL A CA 1
ATOM 687 C C . VAL A 1 89 ? -9.471 -8.709 -8.439 1.00 95.38 89 VAL A C 1
ATOM 689 O O . VAL A 1 89 ? -9.869 -7.702 -7.849 1.00 95.38 89 VAL A O 1
ATOM 692 N N . ASN A 1 90 ? -10.265 -9.532 -9.126 1.00 96.44 90 ASN A N 1
ATOM 693 C CA . ASN A 1 90 ? -11.710 -9.351 -9.237 1.00 96.44 90 ASN A CA 1
ATOM 694 C C . ASN A 1 90 ? -12.373 -9.280 -7.854 1.00 96.44 90 ASN A C 1
ATOM 696 O O . ASN A 1 90 ? -11.912 -9.913 -6.901 1.00 96.44 90 ASN A O 1
ATOM 700 N N . VAL A 1 91 ? -13.480 -8.544 -7.768 1.00 95.00 91 VAL A N 1
ATOM 701 C CA . VAL A 1 91 ? -14.374 -8.545 -6.602 1.00 95.00 91 VAL A CA 1
ATOM 702 C C . VAL A 1 91 ? -14.756 -9.985 -6.251 1.00 95.00 91 VAL A C 1
ATOM 704 O O . VAL A 1 91 ? -15.132 -10.766 -7.128 1.00 95.00 91 VAL A O 1
ATOM 707 N N . GLY A 1 92 ? -14.611 -10.346 -4.975 1.00 94.88 92 GLY A N 1
ATOM 708 C CA . GLY A 1 92 ? -14.855 -11.704 -4.479 1.00 94.88 92 GLY A CA 1
ATOM 709 C C . GLY A 1 92 ? -13.658 -12.655 -4.607 1.00 94.88 92 GLY A C 1
ATOM 710 O O . GLY A 1 92 ? -13.731 -13.784 -4.137 1.00 94.88 92 GLY A O 1
ATOM 711 N N . SER A 1 93 ? -12.559 -12.223 -5.238 1.00 96.50 93 SER A N 1
ATOM 712 C CA . SER A 1 93 ? -11.265 -12.936 -5.252 1.00 96.50 93 SER A CA 1
ATOM 713 C C . SER A 1 93 ? -10.195 -12.252 -4.392 1.00 96.50 93 SER A C 1
ATOM 715 O O . SER A 1 93 ? -9.048 -12.695 -4.357 1.00 96.50 93 SER A O 1
ATOM 717 N N . ASP A 1 94 ? -10.547 -11.144 -3.744 1.00 96.50 94 ASP A N 1
ATOM 718 C CA . ASP A 1 94 ? -9.733 -10.490 -2.723 1.00 96.50 94 ASP A CA 1
ATOM 719 C C . ASP A 1 94 ? -9.666 -11.324 -1.435 1.00 96.50 94 ASP A C 1
ATOM 721 O O . ASP A 1 94 ? -10.509 -12.176 -1.170 1.00 96.50 94 ASP A O 1
ATOM 725 N N . TRP A 1 95 ? -8.621 -11.102 -0.637 1.00 97.75 95 TRP A N 1
ATOM 726 C CA . TRP A 1 95 ? -8.336 -11.921 0.545 1.00 97.75 95 TRP A CA 1
ATOM 727 C C . TRP A 1 95 ? -9.381 -11.793 1.662 1.00 97.75 95 TRP A C 1
ATOM 729 O O . TRP A 1 95 ? -9.453 -12.676 2.511 1.00 97.75 95 TRP A O 1
ATOM 739 N N . TYR A 1 96 ? -10.150 -10.698 1.702 1.00 96.81 96 TYR A N 1
ATOM 740 C CA . TYR A 1 96 ? -11.170 -10.479 2.731 1.00 96.81 96 TYR A CA 1
ATOM 741 C C . TYR A 1 96 ? -12.535 -11.061 2.355 1.00 96.81 96 TYR A C 1
ATOM 743 O O . TYR A 1 96 ? -13.355 -11.254 3.255 1.00 96.81 96 TYR A O 1
ATOM 751 N N . ALA A 1 97 ? -12.790 -11.367 1.076 1.00 94.56 97 ALA A N 1
ATOM 752 C CA . ALA A 1 97 ? -14.032 -12.002 0.650 1.00 94.56 97 ALA A CA 1
ATOM 753 C C . ALA A 1 97 ? -14.224 -13.352 1.356 1.00 94.56 97 ALA A C 1
ATOM 755 O O . ALA A 1 97 ? -13.451 -14.290 1.172 1.00 94.56 97 ALA A O 1
ATOM 756 N N . GLY A 1 98 ? -15.264 -13.447 2.188 1.00 90.44 98 GLY A N 1
ATOM 757 C CA . GLY A 1 98 ? -15.562 -14.647 2.976 1.00 90.44 98 GLY A CA 1
ATOM 758 C C . GLY A 1 98 ? -14.652 -14.873 4.190 1.00 90.44 98 GLY A C 1
ATOM 759 O O . GLY A 1 98 ? -14.848 -15.856 4.900 1.00 90.44 98 GLY A O 1
ATOM 760 N N . VAL A 1 99 ? -13.692 -13.979 4.451 1.00 96.00 99 VAL A N 1
ATOM 761 C CA . VAL A 1 99 ? -12.823 -14.014 5.642 1.00 96.00 99 VAL A CA 1
ATOM 762 C C . VAL A 1 99 ? -13.274 -12.989 6.679 1.00 96.00 99 VAL A C 1
ATOM 764 O O . VAL A 1 99 ? -13.288 -13.284 7.873 1.00 96.00 99 VAL A O 1
ATOM 767 N N . LEU A 1 100 ? -13.644 -11.784 6.239 1.00 96.50 100 LEU A N 1
ATOM 768 C CA . LEU A 1 100 ? -14.106 -10.720 7.126 1.00 96.50 100 LEU A CA 1
ATOM 769 C C . LEU A 1 100 ? -15.635 -10.659 7.161 1.00 96.50 100 LEU A C 1
ATOM 771 O O . LEU A 1 100 ? -16.296 -10.777 6.134 1.00 96.50 100 LEU A O 1
ATOM 775 N N . ASP A 1 101 ? -16.182 -10.434 8.353 1.00 94.56 101 ASP A N 1
ATOM 776 C CA . ASP A 1 101 ? -17.598 -10.123 8.553 1.00 94.56 101 ASP A CA 1
ATOM 777 C C . ASP A 1 101 ? -17.868 -8.646 8.221 1.00 94.56 101 ASP A C 1
ATOM 779 O O . ASP A 1 101 ? -17.353 -7.744 8.896 1.00 94.56 101 ASP A O 1
ATOM 783 N N . ASP A 1 102 ? -18.699 -8.405 7.206 1.00 93.94 102 ASP A N 1
ATOM 784 C CA . ASP A 1 102 ? -19.064 -7.069 6.730 1.00 93.94 102 ASP A CA 1
ATOM 785 C C . ASP A 1 102 ? -19.651 -6.177 7.830 1.00 93.94 102 ASP A C 1
ATOM 787 O O . ASP A 1 102 ? -19.448 -4.965 7.792 1.00 93.94 102 ASP A O 1
ATOM 791 N N . ALA A 1 103 ? -20.335 -6.743 8.832 1.00 95.88 103 ALA A N 1
ATOM 792 C CA . ALA A 1 103 ? -20.915 -5.973 9.932 1.00 95.88 103 ALA A CA 1
ATOM 793 C C . ALA A 1 103 ? -19.862 -5.508 10.949 1.00 95.88 103 ALA A C 1
ATOM 795 O O . ALA A 1 103 ? -20.042 -4.483 11.616 1.00 95.88 103 ALA A O 1
ATOM 796 N N . ARG A 1 104 ? -18.750 -6.241 11.070 1.00 96.75 104 ARG A N 1
ATOM 797 C CA . ARG A 1 104 ? -17.703 -5.993 12.069 1.00 96.75 104 ARG A CA 1
ATOM 798 C C . ARG A 1 104 ? -16.563 -5.130 11.541 1.00 96.75 104 ARG A C 1
ATOM 800 O O . ARG A 1 104 ? -15.942 -4.416 12.333 1.00 96.75 104 ARG A O 1
ATOM 807 N N . TRP A 1 105 ? -16.266 -5.222 10.249 1.00 98.38 105 TRP A N 1
ATOM 808 C CA . TRP A 1 105 ? -15.037 -4.681 9.682 1.00 98.38 105 TRP A CA 1
ATOM 809 C C . TRP A 1 105 ? -15.247 -3.409 8.861 1.00 98.38 105 TRP A C 1
ATOM 811 O O . TRP A 1 105 ? -16.202 -3.263 8.099 1.00 98.38 105 TRP A O 1
ATOM 821 N N . PHE A 1 106 ? -14.278 -2.507 8.983 1.00 98.50 106 PHE A N 1
ATOM 822 C CA . PHE A 1 106 ? -14.113 -1.341 8.127 1.00 98.50 106 PHE A CA 1
ATOM 823 C C . PHE A 1 106 ? -12.741 -1.404 7.448 1.00 98.50 106 PHE A C 1
ATOM 825 O O . PHE A 1 106 ? -11.704 -1.299 8.104 1.00 98.50 106 PHE A O 1
ATOM 832 N N . ASN A 1 107 ? -12.705 -1.591 6.132 1.00 98.44 107 ASN A N 1
ATOM 833 C CA . ASN A 1 107 ? -11.464 -1.634 5.371 1.00 98.44 107 ASN A CA 1
ATOM 834 C C . ASN A 1 107 ? -11.048 -0.221 4.945 1.00 98.44 107 ASN A C 1
ATOM 836 O O . ASN A 1 107 ? -11.574 0.343 3.987 1.00 98.44 107 ASN A O 1
ATOM 840 N N . ALA A 1 108 ? -10.073 0.342 5.658 1.00 97.88 108 ALA A N 1
ATOM 841 C CA . ALA A 1 108 ? -9.477 1.644 5.369 1.00 97.88 108 ALA A CA 1
ATOM 842 C C . ALA A 1 108 ? -8.252 1.546 4.436 1.00 97.88 108 ALA A C 1
ATOM 844 O O . ALA A 1 108 ? -7.459 2.487 4.347 1.00 97.88 108 ALA A O 1
ATOM 845 N N . GLY A 1 109 ? -8.084 0.416 3.741 1.00 97.25 109 GLY A N 1
ATOM 846 C CA . GLY A 1 109 ? -6.999 0.188 2.799 1.00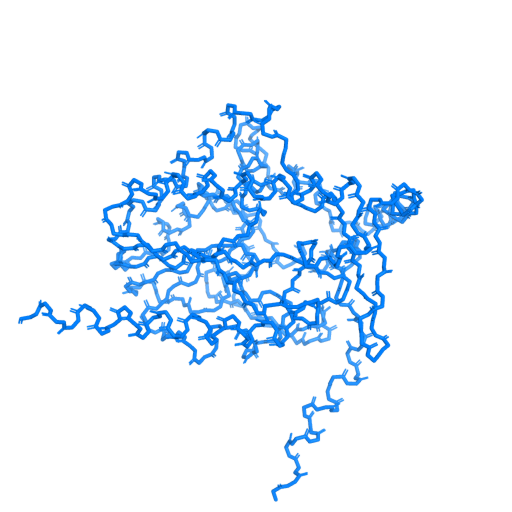 97.25 109 GLY A CA 1
ATOM 847 C C . GLY A 1 109 ? -6.954 1.255 1.703 1.00 97.25 109 GLY A C 1
ATOM 848 O O . GLY A 1 109 ? -7.884 1.373 0.908 1.00 97.25 109 GLY A O 1
ATOM 849 N N . LEU A 1 110 ? -5.859 2.018 1.639 1.00 95.88 110 LEU A N 1
ATOM 850 C CA . LEU A 1 110 ? -5.605 3.055 0.630 1.00 95.88 110 LEU A CA 1
ATOM 851 C C . LEU A 1 110 ? -4.095 3.312 0.492 1.00 95.88 110 LEU A C 1
ATOM 853 O O . LEU A 1 110 ? -3.373 3.202 1.484 1.00 95.88 110 LEU A O 1
ATOM 857 N N . PRO A 1 111 ? -3.584 3.707 -0.694 1.00 94.62 111 PRO A N 1
ATOM 858 C CA . PRO A 1 111 ? -2.165 4.002 -0.901 1.00 94.62 111 PRO A CA 1
ATOM 859 C C . PRO A 1 111 ? -1.810 5.400 -0.362 1.00 94.62 111 PRO A C 1
ATOM 861 O O . PRO A 1 111 ? -1.479 6.322 -1.114 1.00 94.62 111 PRO A O 1
ATOM 864 N N . VAL A 1 112 ? -1.940 5.559 0.956 1.00 96.12 112 VAL A N 1
ATOM 865 C CA . VAL A 1 112 ? -1.751 6.808 1.704 1.00 96.12 112 VAL A CA 1
ATOM 866 C C . VAL A 1 112 ? -0.867 6.597 2.934 1.00 96.12 112 VAL A C 1
ATOM 868 O O . VAL A 1 112 ? -0.461 5.473 3.229 1.00 96.12 112 VAL A O 1
ATOM 871 N N . GLY A 1 113 ? -0.489 7.693 3.594 1.00 95.88 113 GLY A N 1
ATOM 872 C CA . GLY A 1 113 ? 0.316 7.659 4.811 1.00 95.88 113 GLY A CA 1
ATOM 873 C C . GLY A 1 113 ? -0.515 7.443 6.086 1.00 95.88 113 GLY A C 1
ATOM 874 O O . GLY A 1 113 ? -1.743 7.545 6.059 1.00 95.88 113 GLY A O 1
ATOM 875 N N . PRO A 1 114 ? 0.144 7.203 7.236 1.00 97.38 114 PRO A N 1
ATOM 876 C CA . PRO A 1 114 ? -0.549 7.002 8.509 1.00 97.38 114 PRO A CA 1
ATOM 877 C C . PRO A 1 114 ? -1.405 8.192 8.958 1.00 97.38 114 PRO A C 1
ATOM 879 O O . PRO A 1 114 ? -2.488 8.001 9.504 1.00 97.38 114 PRO A O 1
ATOM 882 N N . PHE A 1 115 ? -0.953 9.420 8.693 1.00 97.19 115 PHE A N 1
ATOM 883 C CA . PHE A 1 115 ? -1.732 10.625 8.990 1.00 97.19 115 PHE A CA 1
ATOM 884 C C . PHE A 1 115 ? -3.041 10.668 8.190 1.00 97.19 115 PHE A C 1
ATOM 886 O O . PHE A 1 115 ? -4.101 10.962 8.735 1.00 97.19 115 PHE A O 1
ATOM 893 N N . GLU A 1 116 ? -2.980 10.334 6.903 1.00 97.31 116 GLU A N 1
ATOM 894 C CA . GLU A 1 116 ? -4.147 10.273 6.028 1.00 97.31 116 GLU A CA 1
ATOM 895 C C . GLU A 1 116 ? -5.128 9.171 6.451 1.00 97.31 116 GLU A C 1
ATOM 897 O O . GLU A 1 116 ? -6.339 9.391 6.402 1.00 97.31 116 GLU A O 1
ATOM 902 N N . TRP A 1 117 ? -4.638 8.012 6.911 1.00 97.88 117 TRP A N 1
ATOM 903 C CA . TRP A 1 117 ? -5.501 6.986 7.508 1.00 97.88 117 TRP A CA 1
ATOM 904 C C . TRP A 1 117 ? -6.180 7.477 8.784 1.00 97.88 117 TRP A C 1
ATOM 906 O O . TRP A 1 117 ? -7.376 7.250 8.945 1.00 97.88 117 TRP A O 1
ATOM 916 N N . ALA A 1 118 ? -5.464 8.175 9.670 1.00 97.81 118 ALA A N 1
ATOM 917 C CA . ALA A 1 118 ? -6.068 8.745 10.873 1.00 97.81 118 ALA A CA 1
ATOM 918 C C . ALA A 1 118 ? -7.211 9.709 10.514 1.00 97.81 118 ALA A C 1
ATOM 920 O O . ALA A 1 118 ? -8.331 9.532 10.988 1.00 97.81 118 ALA A O 1
ATOM 921 N N . GLY A 1 119 ? -6.970 10.639 9.585 1.00 96.69 119 GLY A N 1
ATOM 922 C CA . GLY A 1 119 ? -8.004 11.558 9.106 1.00 96.69 119 GLY A CA 1
ATOM 923 C C . GLY A 1 119 ? -9.201 10.841 8.470 1.00 96.69 119 GLY A C 1
ATOM 924 O O . GLY A 1 119 ? -10.350 11.218 8.700 1.00 96.69 119 GLY A O 1
ATOM 925 N N . LEU A 1 120 ? -8.951 9.780 7.699 1.00 95.88 120 LEU A N 1
ATOM 926 C CA . LEU A 1 120 ? -9.993 8.941 7.108 1.00 95.88 120 LEU A CA 1
ATOM 927 C C . LEU A 1 120 ? -10.887 8.302 8.179 1.00 95.88 120 LEU A C 1
ATOM 929 O O . LEU A 1 120 ? -12.116 8.371 8.081 1.00 95.88 120 LEU A O 1
ATOM 933 N N . LEU A 1 121 ? -10.281 7.704 9.208 1.00 97.75 121 LEU A N 1
ATOM 934 C CA . LEU A 1 121 ? -11.019 7.087 10.307 1.00 97.75 121 LEU A CA 1
ATOM 935 C C . LEU A 1 121 ? -11.785 8.127 11.119 1.00 97.75 121 LEU A C 1
ATOM 937 O O . LEU A 1 121 ? -12.957 7.918 11.415 1.00 97.75 121 LEU A O 1
ATOM 941 N N . ASP A 1 122 ? -11.178 9.271 11.417 1.00 96.25 122 ASP A N 1
ATOM 942 C CA . ASP A 1 122 ? -11.853 10.355 12.132 1.00 96.25 122 ASP A CA 1
ATOM 943 C C . ASP A 1 122 ? -13.059 10.871 11.335 1.00 96.25 122 ASP A C 1
ATOM 945 O O . ASP A 1 122 ? -14.124 11.158 11.892 1.00 96.25 122 ASP A O 1
ATOM 949 N N . ARG A 1 123 ? -12.953 10.906 10.002 1.00 95.12 123 ARG A N 1
ATOM 950 C CA . ARG A 1 123 ? -14.047 11.337 9.133 1.00 95.12 123 ARG A CA 1
ATOM 951 C C . ARG A 1 123 ? -15.185 10.323 9.044 1.00 95.12 123 ARG A C 1
ATOM 953 O O . ARG A 1 123 ? -16.338 10.753 9.113 1.00 95.12 123 ARG A O 1
ATOM 960 N N . TRP A 1 124 ? -14.904 9.030 8.883 1.00 95.00 124 TRP A N 1
ATOM 961 C CA . TRP A 1 124 ? -15.926 8.043 8.491 1.00 95.00 124 TRP A CA 1
ATOM 962 C C . TRP A 1 124 ? -16.131 6.876 9.456 1.00 95.00 124 TRP A C 1
ATOM 964 O O . TRP A 1 124 ? -17.208 6.289 9.444 1.00 95.00 124 TRP A O 1
ATOM 974 N N . TYR A 1 125 ? -15.161 6.543 10.304 1.00 97.81 125 TYR A N 1
ATOM 975 C CA . TYR A 1 125 ? -15.300 5.454 11.267 1.00 97.81 125 TYR A CA 1
ATOM 976 C C . TYR A 1 125 ? -15.855 5.977 12.600 1.00 97.81 125 TYR A C 1
ATOM 978 O O . TYR A 1 125 ? -15.413 6.994 13.137 1.00 97.81 125 TYR A O 1
ATOM 986 N N . ARG A 1 126 ? -16.878 5.303 13.121 1.00 97.69 126 ARG A N 1
ATOM 987 C CA . ARG A 1 126 ? -17.604 5.620 14.367 1.00 97.69 126 ARG A CA 1
ATOM 988 C C . ARG A 1 126 ? -17.680 4.432 15.323 1.00 97.69 126 ARG A C 1
ATOM 990 O O . ARG A 1 126 ? -18.248 4.543 16.406 1.00 97.69 126 ARG A O 1
ATOM 997 N N . GLY A 1 127 ? -17.140 3.301 14.898 1.00 96.44 127 GLY A N 1
ATOM 998 C CA . GLY A 1 127 ? -17.120 2.056 15.625 1.00 96.44 127 GLY A CA 1
ATOM 999 C C . GLY A 1 127 ? -16.158 2.069 16.802 1.00 96.44 127 GLY A C 1
ATOM 1000 O O . GLY A 1 127 ? -15.340 2.978 16.975 1.00 96.44 127 GLY A O 1
ATOM 1001 N N . ARG A 1 128 ? -16.232 1.012 17.611 1.00 92.81 128 ARG A N 1
ATOM 1002 C CA . ARG A 1 128 ? -15.246 0.788 18.674 1.00 92.81 128 ARG A CA 1
ATOM 1003 C C . ARG A 1 128 ? -13.918 0.431 18.007 1.00 92.81 128 ARG A C 1
ATOM 1005 O O . ARG A 1 128 ? -13.890 -0.374 17.081 1.00 92.81 128 ARG A O 1
ATOM 1012 N N . ARG A 1 129 ? -12.810 1.040 18.418 1.00 97.00 129 ARG A N 1
ATOM 1013 C CA . ARG A 1 129 ? -11.478 0.740 17.865 1.00 97.00 129 ARG A CA 1
ATOM 1014 C C . ARG A 1 129 ? -10.884 -0.487 18.571 1.00 97.00 129 ARG A C 1
ATOM 1016 O O . ARG A 1 129 ? -9.803 -0.425 19.125 1.00 97.00 129 ARG A O 1
ATOM 1023 N N . GLN A 1 130 ? -11.597 -1.612 18.573 1.00 97.69 130 GLN A N 1
ATOM 1024 C CA . GLN A 1 130 ? -11.168 -2.791 19.332 1.00 97.69 130 GLN A CA 1
ATOM 1025 C C . GLN A 1 130 ? -9.951 -3.470 18.691 1.00 97.69 130 GLN A C 1
ATOM 1027 O O . GLN A 1 130 ? -9.023 -3.868 19.383 1.00 97.69 130 GLN A O 1
ATOM 1032 N N . LEU A 1 131 ? -9.946 -3.612 17.363 1.00 98.12 131 LEU A N 1
ATOM 1033 C CA . LEU A 1 131 ? -8.874 -4.302 16.646 1.00 98.12 131 LEU A CA 1
ATOM 1034 C C . LEU A 1 131 ? -8.462 -3.543 15.385 1.00 98.12 131 LEU A C 1
ATOM 1036 O O . LEU A 1 131 ? -9.303 -3.249 14.537 1.00 98.12 131 LEU A O 1
ATOM 1040 N N . ALA A 1 132 ? -7.162 -3.310 15.220 1.00 98.50 132 ALA A N 1
ATOM 1041 C CA . ALA A 1 132 ? -6.570 -2.987 13.928 1.00 98.50 132 ALA A CA 1
ATOM 1042 C C . ALA A 1 132 ? -5.871 -4.217 13.336 1.00 98.50 132 ALA A C 1
ATOM 1044 O O . ALA A 1 132 ? -4.953 -4.765 13.943 1.00 98.50 132 ALA A O 1
ATOM 1045 N N . LEU A 1 133 ? -6.256 -4.609 12.122 1.00 98.62 133 LEU A N 1
ATOM 1046 C CA . LEU A 1 133 ? -5.472 -5.502 11.274 1.00 98.62 133 LEU A CA 1
ATOM 1047 C C . LEU A 1 133 ? -4.635 -4.648 10.320 1.00 98.62 133 LEU A C 1
ATOM 1049 O O . LEU A 1 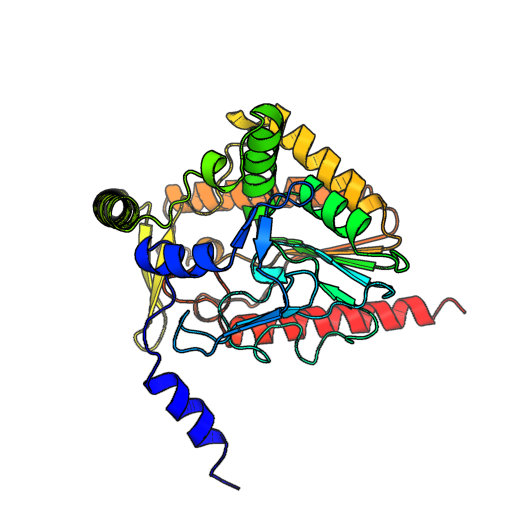133 ? -5.131 -4.161 9.304 1.00 98.62 133 LEU A O 1
ATOM 1053 N N . PHE A 1 134 ? -3.369 -4.438 10.659 1.00 98.56 134 PHE A N 1
ATOM 1054 C CA . PHE A 1 134 ? -2.435 -3.676 9.845 1.00 98.56 134 PHE A CA 1
ATOM 1055 C C . PHE A 1 134 ? -1.667 -4.603 8.899 1.00 98.56 134 PHE A C 1
ATOM 1057 O O . PHE A 1 134 ? -0.745 -5.308 9.303 1.00 98.56 134 PHE A O 1
ATOM 1064 N N . ILE A 1 135 ? -2.035 -4.590 7.618 1.00 98.25 135 ILE A N 1
ATOM 1065 C CA . ILE A 1 135 ? -1.329 -5.328 6.568 1.00 98.25 135 ILE A CA 1
ATOM 1066 C C . ILE A 1 135 ? -0.159 -4.469 6.100 1.00 98.25 135 ILE A C 1
ATOM 1068 O O . ILE A 1 135 ? -0.303 -3.550 5.284 1.00 98.25 135 ILE A O 1
ATOM 1072 N N . TYR A 1 136 ? 1.009 -4.767 6.656 1.00 97.81 136 TYR A N 1
ATOM 1073 C CA . TYR A 1 136 ? 2.240 -4.067 6.362 1.00 97.81 136 TYR A CA 1
ATOM 1074 C C . TYR A 1 136 ? 2.716 -4.366 4.939 1.00 97.81 136 TYR A C 1
ATOM 1076 O O . TYR A 1 136 ? 2.841 -5.515 4.510 1.00 97.81 136 TYR A O 1
ATOM 1084 N N . HIS A 1 137 ? 3.072 -3.293 4.241 1.00 95.62 137 HIS A N 1
ATOM 1085 C CA . HIS A 1 137 ? 3.821 -3.320 2.996 1.00 95.62 137 HIS A CA 1
ATOM 1086 C C . HIS A 1 137 ? 4.806 -2.134 3.008 1.00 95.62 137 HIS A C 1
ATOM 1088 O O . HIS A 1 137 ? 4.430 -1.047 3.461 1.00 95.62 137 HIS A O 1
ATOM 1094 N N . PRO A 1 138 ? 6.052 -2.273 2.510 1.00 94.12 138 PRO A N 1
ATOM 1095 C CA . PRO A 1 138 ? 7.082 -1.230 2.626 1.00 94.12 138 PRO A CA 1
ATOM 1096 C C . PRO A 1 138 ? 6.708 0.115 1.975 1.00 94.12 138 PRO A C 1
ATOM 1098 O O . PRO A 1 138 ? 7.229 1.159 2.366 1.00 94.12 138 PRO A O 1
ATOM 1101 N N . ASN A 1 139 ? 5.762 0.128 1.030 1.00 93.69 139 ASN A N 1
ATOM 1102 C CA . ASN A 1 139 ? 5.200 1.367 0.471 1.00 93.69 139 ASN A CA 1
ATOM 1103 C C . ASN A 1 139 ? 4.541 2.288 1.514 1.00 93.69 139 ASN A C 1
ATOM 1105 O O . ASN A 1 139 ? 4.415 3.473 1.220 1.00 93.69 139 ASN A O 1
ATOM 1109 N N . VAL A 1 140 ? 4.160 1.811 2.708 1.00 95.94 140 VAL A N 1
ATOM 1110 C CA . VAL A 1 140 ? 3.614 2.675 3.772 1.00 95.94 140 VAL A CA 1
ATOM 1111 C C . VAL A 1 140 ? 4.577 3.812 4.112 1.00 95.94 140 VAL A C 1
ATOM 1113 O O . VAL A 1 140 ? 4.157 4.952 4.291 1.00 95.94 140 VAL A O 1
ATOM 1116 N N . TRP A 1 141 ? 5.879 3.526 4.108 1.00 96.94 141 TRP A N 1
ATOM 1117 C CA . TRP A 1 141 ? 6.923 4.502 4.397 1.00 96.94 141 TRP A CA 1
ATOM 1118 C C . TRP A 1 141 ? 7.085 5.508 3.265 1.00 96.94 141 TRP A C 1
ATOM 1120 O O . TRP A 1 141 ? 7.115 6.712 3.507 1.00 96.94 141 TRP A O 1
ATOM 1130 N N . GLN A 1 142 ? 7.107 5.034 2.016 1.00 94.88 142 GLN A N 1
ATOM 1131 C CA . GLN A 1 142 ? 7.156 5.924 0.856 1.00 94.88 142 GLN A CA 1
ATOM 1132 C C . GLN A 1 142 ? 5.926 6.830 0.787 1.00 94.88 142 GLN A C 1
ATOM 1134 O O . GLN A 1 142 ? 6.073 8.033 0.593 1.00 94.88 142 GLN A O 1
ATOM 1139 N N . HIS A 1 143 ? 4.725 6.284 0.990 1.00 95.31 143 HIS A N 1
ATOM 1140 C CA . HIS A 1 143 ? 3.508 7.086 1.041 1.00 95.31 143 HIS A CA 1
ATOM 1141 C C . HIS A 1 143 ? 3.548 8.068 2.212 1.00 95.31 143 HIS A C 1
ATOM 1143 O O . HIS A 1 143 ? 3.307 9.249 1.993 1.00 95.31 143 HIS A O 1
ATOM 1149 N N . GLY A 1 144 ? 3.945 7.642 3.412 1.00 96.38 144 GLY A N 1
ATOM 1150 C CA . GLY A 1 144 ? 4.115 8.535 4.558 1.00 96.38 144 GLY A CA 1
ATOM 1151 C C . GLY A 1 144 ? 5.026 9.728 4.253 1.00 96.38 144 GLY A C 1
ATOM 1152 O O . GLY A 1 144 ? 4.633 10.871 4.481 1.00 96.38 144 GLY A O 1
ATOM 1153 N N . LEU A 1 145 ? 6.200 9.489 3.661 1.00 96.12 145 LEU A N 1
ATOM 1154 C CA . LEU A 1 145 ? 7.144 10.546 3.276 1.00 96.12 145 LEU A CA 1
ATOM 1155 C C . LEU A 1 145 ? 6.581 11.473 2.188 1.00 96.12 145 LEU A C 1
ATOM 1157 O O . LEU A 1 145 ? 6.717 12.697 2.272 1.00 96.12 145 LEU A O 1
ATOM 1161 N N . LEU A 1 146 ? 5.939 10.901 1.170 1.00 94.38 146 LEU A N 1
ATOM 1162 C CA . LEU A 1 146 ? 5.345 11.640 0.059 1.00 94.38 146 LEU A CA 1
ATOM 1163 C C . LEU A 1 146 ? 4.175 12.525 0.518 1.00 94.38 146 LEU A C 1
ATOM 1165 O O . LEU A 1 146 ? 4.094 13.695 0.140 1.00 94.38 146 LEU A O 1
ATOM 1169 N N . TYR A 1 147 ? 3.295 12.003 1.370 1.00 95.62 147 TYR A N 1
ATOM 1170 C CA . TYR A 1 147 ? 2.178 12.755 1.937 1.00 95.62 147 TYR A CA 1
ATOM 1171 C C . TYR A 1 147 ? 2.633 13.786 2.971 1.00 95.62 147 TYR A C 1
ATOM 1173 O O . TYR A 1 147 ? 2.089 14.888 3.024 1.00 95.62 147 TYR A O 1
ATOM 1181 N N . LEU A 1 148 ? 3.688 13.497 3.731 1.00 95.44 148 LEU A N 1
ATOM 1182 C CA . LEU A 1 148 ? 4.316 14.495 4.585 1.00 95.44 148 LEU A CA 1
ATOM 1183 C C . LEU A 1 148 ? 4.835 15.687 3.765 1.00 95.44 148 LEU A C 1
ATOM 1185 O O . LEU A 1 148 ? 4.604 16.843 4.129 1.00 95.44 148 LEU A O 1
ATOM 1189 N N . HIS A 1 149 ? 5.493 15.420 2.633 1.00 93.44 149 HIS A N 1
ATOM 1190 C CA . HIS A 1 149 ? 5.921 16.471 1.713 1.00 93.44 149 HIS A CA 1
ATOM 1191 C C . HIS A 1 149 ? 4.727 17.249 1.138 1.00 93.44 149 HIS A C 1
ATOM 1193 O O . HIS A 1 149 ? 4.750 18.479 1.172 1.00 93.44 149 HIS A O 1
ATOM 1199 N N . ARG A 1 150 ? 3.663 16.556 0.700 1.00 93.81 150 ARG A N 1
ATOM 1200 C CA . ARG A 1 150 ? 2.403 17.169 0.232 1.00 93.81 150 ARG A CA 1
ATOM 1201 C C . ARG A 1 150 ? 1.874 18.191 1.237 1.00 93.81 150 ARG A C 1
ATOM 1203 O O . ARG A 1 150 ? 1.625 19.337 0.868 1.00 93.81 150 ARG A O 1
ATOM 1210 N N . ARG A 1 151 ? 1.723 17.784 2.504 1.00 92.38 151 ARG A N 1
ATOM 1211 C CA . ARG A 1 151 ? 1.184 18.640 3.574 1.00 92.38 151 ARG A CA 1
ATOM 1212 C C . ARG A 1 151 ? 2.048 19.879 3.795 1.00 92.38 151 ARG A C 1
ATOM 1214 O O . ARG A 1 151 ? 1.513 20.977 3.884 1.00 92.38 151 ARG A O 1
ATOM 1221 N N . LYS A 1 152 ? 3.376 19.719 3.813 1.00 92.38 152 LYS A N 1
ATOM 1222 C CA . LYS A 1 152 ? 4.323 20.839 3.969 1.00 92.38 152 LYS A CA 1
ATOM 1223 C C . LYS A 1 152 ? 4.332 21.785 2.762 1.00 92.38 152 LYS A C 1
ATOM 1225 O O . LYS A 1 152 ? 4.555 22.976 2.935 1.00 92.38 152 LYS A O 1
ATOM 1230 N N . ALA A 1 153 ? 4.088 21.269 1.559 1.00 91.81 153 ALA A N 1
ATOM 1231 C CA . ALA A 1 153 ? 4.067 22.054 0.327 1.00 91.81 153 ALA A CA 1
ATOM 1232 C C . ALA A 1 153 ? 2.711 22.726 0.036 1.00 91.81 153 ALA A C 1
ATOM 1234 O O . ALA A 1 153 ? 2.654 23.596 -0.830 1.00 91.81 153 ALA A O 1
ATOM 1235 N N . GLY A 1 154 ? 1.627 22.316 0.706 1.00 89.06 154 GLY A N 1
ATOM 1236 C CA . GLY A 1 154 ? 0.276 22.831 0.452 1.00 89.06 154 GLY A CA 1
ATOM 1237 C C . GLY A 1 154 ? -0.285 22.453 -0.925 1.00 89.06 154 GLY A C 1
ATOM 1238 O O . GLY A 1 154 ? -1.114 23.178 -1.468 1.00 89.06 154 GLY A O 1
ATOM 1239 N N . LYS A 1 155 ? 0.187 21.345 -1.511 1.00 90.25 155 LYS A N 1
ATOM 1240 C CA . LYS A 1 155 ? -0.173 20.899 -2.867 1.00 90.25 155 LYS A CA 1
ATOM 1241 C C . LYS A 1 155 ? -1.192 19.761 -2.849 1.00 90.25 155 LYS A C 1
ATOM 1243 O O . LYS A 1 155 ? -1.324 19.040 -1.860 1.00 90.25 155 LYS A O 1
ATOM 1248 N N . GLY A 1 156 ? -1.878 19.554 -3.973 1.00 91.12 156 GLY A N 1
ATOM 1249 C CA . GLY A 1 156 ? -2.681 18.345 -4.195 1.00 91.12 156 GLY A CA 1
ATOM 1250 C C . GLY A 1 156 ? -1.810 17.082 -4.234 1.00 91.12 156 GLY A C 1
ATOM 1251 O O . GLY A 1 156 ? -0.605 17.148 -4.498 1.00 91.12 156 GLY A O 1
ATOM 1252 N N . ALA A 1 157 ? -2.399 15.918 -3.967 1.00 92.25 157 ALA A N 1
ATOM 1253 C CA . ALA A 1 157 ? -1.733 14.626 -4.116 1.00 92.25 157 ALA A CA 1
ATOM 1254 C C . ALA A 1 157 ? -1.288 14.359 -5.566 1.00 92.25 157 ALA A C 1
ATOM 1256 O O . ALA A 1 157 ? -0.147 13.956 -5.790 1.00 92.25 157 ALA A O 1
ATOM 1257 N N . PHE A 1 158 ? -2.135 14.649 -6.559 1.00 92.62 158 PHE A N 1
ATOM 1258 C CA . PHE A 1 158 ? -1.807 14.472 -7.975 1.00 92.62 158 PHE A CA 1
ATOM 1259 C C . PHE A 1 158 ? -0.610 15.332 -8.383 1.00 92.62 158 PHE A C 1
ATOM 1261 O O . PHE A 1 158 ? 0.311 14.840 -9.034 1.00 92.62 158 PHE A O 1
ATOM 1268 N N . GLU A 1 159 ? -0.581 16.593 -7.946 1.00 91.38 159 GLU A N 1
ATOM 1269 C CA . GLU A 1 159 ? 0.546 17.490 -8.203 1.00 91.38 159 GLU A CA 1
ATOM 1270 C C . GLU A 1 159 ? 1.816 17.007 -7.489 1.00 91.38 159 GLU A C 1
ATOM 1272 O O . GLU A 1 159 ? 2.878 16.921 -8.105 1.00 91.38 159 GLU A O 1
ATOM 1277 N N . THR A 1 160 ? 1.708 16.634 -6.210 1.00 90.94 160 THR A N 1
ATOM 1278 C CA . THR A 1 160 ? 2.853 16.192 -5.398 1.00 90.94 160 THR A CA 1
ATOM 1279 C C . THR A 1 160 ? 3.503 14.934 -5.969 1.00 90.94 160 THR A C 1
ATOM 1281 O O . THR A 1 160 ? 4.726 14.804 -5.958 1.00 90.94 160 THR A O 1
ATOM 1284 N N . PHE A 1 161 ? 2.702 14.005 -6.492 1.00 90.50 161 PHE A N 1
ATOM 1285 C CA . PHE A 1 161 ? 3.201 12.743 -7.040 1.00 90.50 161 PHE A CA 1
ATOM 1286 C C . PHE A 1 161 ? 3.501 12.817 -8.540 1.00 90.50 161 PHE A C 1
ATOM 1288 O O . PHE A 1 161 ? 3.931 11.822 -9.129 1.00 90.50 161 PHE A O 1
ATOM 1295 N N . GLY A 1 162 ? 3.288 13.979 -9.170 1.00 89.06 162 GLY A N 1
ATOM 1296 C CA . GLY A 1 162 ? 3.453 14.153 -10.612 1.00 89.06 162 GLY A CA 1
ATOM 1297 C C . GLY A 1 162 ? 2.539 13.230 -11.421 1.00 89.06 162 GLY A C 1
ATOM 1298 O O . GLY A 1 162 ? 2.922 12.757 -12.495 1.00 89.06 162 GLY A O 1
ATOM 1299 N N . TRP A 1 163 ? 1.360 12.916 -10.884 1.00 92.31 163 TRP A N 1
ATOM 1300 C CA . TRP A 1 163 ? 0.362 12.094 -11.548 1.00 92.31 163 TRP A CA 1
ATOM 1301 C C . TRP A 1 163 ? -0.384 12.919 -12.585 1.00 92.31 163 TRP A C 1
ATOM 1303 O O . TRP A 1 163 ? -0.828 14.034 -12.326 1.00 92.31 163 TRP A O 1
ATOM 1313 N N . SER A 1 164 ? -0.539 12.348 -13.775 1.00 91.31 164 SER A N 1
ATOM 1314 C CA . SER A 1 164 ? -1.257 12.983 -14.870 1.00 91.31 164 SER A CA 1
ATOM 1315 C C . SER A 1 164 ? -2.094 11.956 -15.612 1.00 91.31 164 SER A C 1
ATOM 1317 O O . SER A 1 164 ? -1.682 10.810 -15.797 1.00 91.31 164 SER A O 1
ATOM 1319 N N . MET A 1 165 ? -3.272 12.402 -16.035 1.00 92.62 165 MET A N 1
ATOM 1320 C CA . MET A 1 165 ? -4.173 11.671 -16.925 1.00 92.62 165 MET A CA 1
ATOM 1321 C C . MET A 1 165 ? -4.204 12.284 -18.330 1.00 92.62 165 MET A C 1
ATOM 1323 O O . MET A 1 165 ? -4.874 11.751 -19.210 1.00 92.62 165 MET A O 1
ATOM 1327 N N . ASP A 1 166 ? -3.487 13.390 -18.552 1.00 94.75 166 ASP A N 1
ATOM 1328 C CA . ASP A 1 166 ? -3.393 14.023 -19.863 1.00 94.75 166 ASP A CA 1
ATOM 1329 C C . ASP A 1 166 ? -2.677 13.094 -20.853 1.00 94.75 166 ASP A C 1
ATOM 1331 O O . ASP A 1 166 ? -1.575 12.608 -20.588 1.00 94.75 166 ASP A O 1
ATOM 1335 N N . ALA A 1 167 ? -3.296 12.855 -22.010 1.00 94.25 167 ALA A N 1
ATOM 1336 C CA . ALA A 1 167 ? -2.833 11.856 -22.968 1.00 94.25 167 ALA A CA 1
ATOM 1337 C C . ALA A 1 167 ? -1.414 12.148 -23.484 1.00 94.25 167 ALA A C 1
ATOM 1339 O O . ALA A 1 167 ? -0.600 11.227 -23.609 1.00 94.25 167 ALA A O 1
ATOM 1340 N N . ALA A 1 168 ? -1.090 13.421 -23.741 1.00 95.25 168 ALA A N 1
ATOM 1341 C CA . ALA A 1 168 ? 0.234 13.814 -24.213 1.00 95.25 168 ALA A CA 1
ATOM 1342 C C . ALA A 1 168 ? 1.296 13.569 -23.130 1.00 95.25 168 ALA A C 1
ATOM 1344 O O . ALA A 1 168 ? 2.332 12.949 -23.396 1.00 95.25 168 ALA A O 1
ATOM 1345 N N . THR A 1 169 ? 1.007 13.974 -21.893 1.00 94.50 169 THR A N 1
ATOM 1346 C CA . THR A 1 169 ? 1.875 13.756 -20.730 1.00 94.50 169 THR A CA 1
ATOM 1347 C C . THR A 1 169 ? 2.079 12.265 -20.467 1.00 94.50 169 THR A C 1
ATOM 1349 O O . THR A 1 169 ? 3.213 11.806 -20.322 1.00 94.50 169 THR A O 1
ATOM 1352 N N . VAL A 1 170 ? 1.004 11.473 -20.470 1.00 95.06 170 VAL A N 1
ATOM 1353 C CA . VAL A 1 170 ? 1.050 10.017 -20.270 1.00 95.06 170 VAL A CA 1
ATOM 1354 C C . VAL A 1 170 ? 1.904 9.343 -21.346 1.00 95.06 170 VAL A C 1
ATOM 1356 O O . VAL A 1 170 ? 2.742 8.495 -21.024 1.00 95.06 170 VAL A O 1
ATOM 1359 N N . GLN A 1 171 ? 1.770 9.745 -22.612 1.00 94.75 171 GLN A N 1
ATOM 1360 C CA . GLN A 1 171 ? 2.578 9.202 -23.704 1.00 94.75 171 GLN A CA 1
ATOM 1361 C C . GLN A 1 171 ? 4.068 9.551 -23.551 1.00 94.75 171 GLN A C 1
ATOM 1363 O O . GLN A 1 171 ? 4.939 8.696 -23.752 1.00 94.75 171 GLN A O 1
ATOM 1368 N N . GLN A 1 172 ? 4.387 10.785 -23.151 1.00 95.00 172 GLN A N 1
ATOM 1369 C CA . GLN A 1 172 ? 5.764 11.194 -22.857 1.00 95.00 172 GLN A CA 1
ATOM 1370 C C . GLN A 1 172 ? 6.352 10.389 -21.689 1.00 95.00 172 GLN A C 1
ATOM 1372 O O . GLN A 1 172 ? 7.474 9.874 -21.788 1.00 95.00 172 GLN A O 1
ATOM 1377 N N . LEU A 1 173 ? 5.583 10.217 -20.608 1.00 93.56 173 LEU A N 1
ATOM 1378 C CA . LEU A 1 173 ? 5.960 9.401 -19.454 1.00 93.56 173 LEU A CA 1
ATOM 1379 C C . LEU A 1 173 ? 6.206 7.947 -19.856 1.00 93.56 173 LEU A C 1
ATOM 1381 O O . LEU A 1 173 ? 7.208 7.369 -19.434 1.00 93.56 173 LEU A O 1
ATOM 1385 N N . PHE A 1 174 ? 5.355 7.368 -20.705 1.00 94.00 174 PHE A N 1
ATOM 1386 C CA . PHE A 1 174 ? 5.518 6.007 -21.216 1.00 94.00 174 PHE A CA 1
ATOM 1387 C C . PHE A 1 174 ? 6.844 5.847 -21.969 1.00 94.00 174 PHE A C 1
ATOM 1389 O O . PHE A 1 174 ? 7.642 4.957 -21.658 1.00 94.00 174 PHE A O 1
ATOM 1396 N N . CYS A 1 175 ? 7.142 6.751 -22.905 1.00 94.69 175 CYS A N 1
ATOM 1397 C CA . CYS A 1 175 ? 8.405 6.752 -23.644 1.00 94.69 175 CYS A CA 1
ATOM 1398 C C . CYS A 1 175 ? 9.622 6.892 -22.715 1.00 94.69 175 CYS A C 1
ATOM 1400 O O . CYS A 1 175 ? 10.596 6.138 -22.845 1.00 94.69 175 CYS A O 1
ATOM 1402 N N . ARG A 1 176 ? 9.564 7.818 -21.749 1.00 94.38 176 ARG A N 1
ATOM 1403 C CA . ARG A 1 176 ? 10.622 8.028 -20.752 1.00 94.38 176 ARG A CA 1
ATOM 1404 C C . ARG A 1 176 ? 10.835 6.782 -19.894 1.00 94.38 176 ARG A C 1
ATOM 1406 O O . ARG A 1 176 ? 11.969 6.317 -19.772 1.00 94.38 176 ARG A O 1
ATOM 1413 N N . LYS A 1 177 ? 9.757 6.199 -19.364 1.00 91.75 177 LYS A N 1
ATOM 1414 C CA . LYS A 1 177 ? 9.799 5.005 -18.512 1.00 91.75 177 LYS A CA 1
ATOM 1415 C C . LYS A 1 177 ? 10.367 3.807 -19.269 1.00 91.75 177 LYS A C 1
ATOM 1417 O O . LYS A 1 177 ? 11.211 3.108 -18.721 1.00 91.75 177 LYS A O 1
ATOM 1422 N N . ARG A 1 178 ? 10.028 3.613 -20.552 1.00 92.25 178 ARG A N 1
ATOM 1423 C CA . ARG A 1 178 ? 10.641 2.554 -21.380 1.00 92.25 178 ARG A CA 1
ATOM 1424 C C . ARG A 1 178 ? 12.154 2.720 -21.524 1.00 92.25 178 ARG A C 1
ATOM 1426 O O . ARG A 1 178 ? 12.882 1.731 -21.444 1.00 92.25 178 ARG A O 1
ATOM 1433 N N . ARG A 1 179 ? 12.646 3.947 -21.735 1.00 93.88 179 ARG A N 1
ATOM 1434 C CA . ARG A 1 179 ? 14.095 4.223 -21.802 1.00 93.88 179 ARG A CA 1
ATOM 1435 C C . ARG A 1 179 ? 14.771 3.942 -20.458 1.00 93.88 179 ARG A C 1
ATOM 1437 O O . ARG A 1 179 ? 15.772 3.231 -20.425 1.00 93.88 179 ARG A O 1
ATOM 1444 N N . GLN A 1 180 ? 14.181 4.423 -19.363 1.00 93.19 180 GLN A N 1
ATOM 1445 C CA . GLN A 1 180 ? 14.670 4.182 -18.002 1.00 93.19 180 GLN A CA 1
ATOM 1446 C C . GLN A 1 180 ? 14.694 2.690 -17.657 1.00 93.19 180 GLN A C 1
ATOM 1448 O O . GLN A 1 180 ? 15.703 2.202 -17.167 1.00 93.19 180 GLN A O 1
ATOM 1453 N N . GLN A 1 181 ? 13.639 1.939 -17.983 1.00 90.88 181 GLN A N 1
ATOM 1454 C CA . GLN A 1 181 ? 13.579 0.492 -17.763 1.00 90.88 181 GLN A CA 1
ATOM 1455 C C . GLN A 1 181 ? 14.647 -0.254 -18.568 1.00 90.88 181 GLN A C 1
ATOM 1457 O O . GLN A 1 181 ? 15.262 -1.178 -18.048 1.00 90.88 181 GLN A O 1
ATOM 1462 N N . ARG A 1 182 ? 14.917 0.141 -19.820 1.00 92.31 182 ARG A N 1
ATOM 1463 C CA . ARG A 1 182 ? 16.016 -0.448 -20.606 1.00 92.31 182 ARG A CA 1
ATOM 1464 C C . ARG A 1 182 ? 17.373 -0.206 -19.946 1.00 92.31 182 ARG A C 1
ATOM 1466 O O . ARG A 1 182 ? 18.168 -1.136 -19.865 1.00 92.31 182 ARG A O 1
ATOM 1473 N N . ALA A 1 183 ? 17.625 1.010 -19.464 1.00 93.75 183 ALA A N 1
ATOM 1474 C CA . ALA A 1 183 ? 18.853 1.329 -18.739 1.00 93.75 183 ALA A CA 1
ATOM 1475 C C . ALA A 1 183 ? 18.948 0.550 -17.415 1.00 93.75 183 ALA A C 1
ATOM 1477 O O . ALA A 1 183 ? 19.962 -0.085 -17.150 1.00 93.75 183 ALA A O 1
ATOM 1478 N N . ALA A 1 184 ? 17.871 0.513 -16.630 1.00 93.44 184 ALA A N 1
ATOM 1479 C CA . ALA A 1 184 ? 17.803 -0.214 -15.365 1.00 93.44 184 ALA A CA 1
ATOM 1480 C C . ALA A 1 184 ? 18.033 -1.723 -15.539 1.00 93.44 184 ALA A C 1
ATOM 1482 O O . ALA A 1 184 ? 18.739 -2.322 -14.733 1.00 93.44 184 ALA A O 1
ATOM 1483 N N . ARG A 1 185 ? 17.513 -2.328 -16.617 1.00 92.44 185 ARG A N 1
ATOM 1484 C CA . ARG A 1 185 ? 17.791 -3.731 -16.974 1.00 92.44 185 ARG A CA 1
ATOM 1485 C C . ARG A 1 185 ? 19.269 -3.967 -17.269 1.00 92.44 185 ARG A C 1
ATOM 1487 O O . ARG A 1 185 ? 19.833 -4.925 -16.762 1.00 92.44 185 ARG A O 1
ATOM 1494 N N . LYS A 1 186 ? 19.911 -3.080 -18.042 1.00 93.06 186 LYS A N 1
ATOM 1495 C CA . LYS A 1 186 ? 21.359 -3.168 -18.319 1.00 93.06 186 LYS A CA 1
ATOM 1496 C C . LYS A 1 186 ? 22.203 -3.062 -17.047 1.00 93.06 186 LYS A C 1
ATOM 1498 O O . LYS A 1 186 ? 23.250 -3.685 -16.968 1.00 93.06 186 LYS A O 1
ATOM 1503 N N . LEU A 1 187 ? 21.734 -2.292 -16.066 1.00 93.75 187 LEU A N 1
ATOM 1504 C CA . LEU A 1 187 ? 22.376 -2.137 -14.758 1.00 93.75 187 LEU A CA 1
ATOM 1505 C C . LEU A 1 187 ? 21.991 -3.239 -13.755 1.00 93.75 187 LEU A C 1
ATOM 1507 O O . LEU A 1 187 ? 22.413 -3.177 -12.609 1.00 93.75 187 LEU A O 1
ATOM 1511 N N . GLY A 1 188 ? 21.147 -4.207 -14.128 1.00 92.38 188 GLY A N 1
ATOM 1512 C CA . GLY A 1 188 ? 20.683 -5.258 -13.214 1.00 92.38 188 GLY A CA 1
ATOM 1513 C C . GLY A 1 188 ? 19.729 -4.784 -12.108 1.00 92.38 188 GLY A C 1
ATOM 1514 O O . GLY A 1 188 ? 19.439 -5.548 -11.193 1.00 92.38 188 GLY A O 1
ATOM 1515 N N . LYS A 1 189 ? 19.216 -3.548 -12.184 1.00 94.69 189 LYS A N 1
ATOM 1516 C CA . LYS A 1 189 ? 18.217 -3.000 -11.244 1.00 94.69 189 LYS A CA 1
ATOM 1517 C C . LYS A 1 189 ? 16.805 -3.511 -11.523 1.00 94.69 189 LYS A C 1
ATOM 1519 O O . LYS A 1 189 ? 15.969 -3.513 -10.633 1.00 94.69 189 LYS A O 1
ATOM 1524 N N . VAL A 1 190 ? 16.536 -3.924 -12.761 1.00 94.75 190 VAL A N 1
ATOM 1525 C CA . VAL A 1 190 ? 15.266 -4.538 -13.164 1.00 94.75 190 VAL A CA 1
ATOM 1526 C C . VAL A 1 190 ? 15.555 -5.874 -13.827 1.00 94.75 190 VAL A C 1
ATOM 1528 O O . VAL A 1 190 ? 16.353 -5.931 -14.763 1.00 94.75 190 VAL A O 1
ATOM 1531 N N . MET A 1 191 ? 14.868 -6.931 -13.402 1.00 92.44 191 MET A N 1
ATOM 1532 C CA . MET A 1 191 ? 15.033 -8.281 -13.950 1.00 92.44 191 MET A CA 1
ATOM 1533 C C . MET A 1 191 ? 13.703 -8.865 -14.415 1.00 92.44 191 MET A C 1
ATOM 1535 O O . MET A 1 191 ? 12.645 -8.467 -13.939 1.00 92.44 191 MET A O 1
ATOM 1539 N N . HIS A 1 192 ? 13.769 -9.797 -15.366 1.00 91.12 192 HIS A N 1
ATOM 1540 C CA . HIS A 1 192 ? 12.649 -10.672 -15.714 1.00 91.12 192 HIS A CA 1
ATOM 1541 C C . HIS A 1 192 ? 13.111 -12.096 -15.466 1.00 91.12 192 HIS A C 1
ATOM 1543 O O . HIS A 1 192 ? 14.082 -12.531 -16.081 1.00 91.12 192 HIS A O 1
ATOM 1549 N N . LEU A 1 193 ? 12.441 -12.791 -14.557 1.00 88.94 193 LEU A N 1
ATOM 1550 C CA . LEU A 1 193 ? 12.742 -14.178 -14.235 1.00 88.94 193 LEU A CA 1
ATOM 1551 C C . LEU A 1 193 ? 11.640 -15.074 -14.758 1.00 88.94 193 LEU A C 1
ATOM 1553 O O . LEU A 1 193 ? 10.467 -14.756 -14.593 1.00 88.94 193 LEU A O 1
ATOM 1557 N N . ALA A 1 194 ? 12.016 -16.189 -15.374 1.00 83.88 194 ALA A N 1
ATOM 1558 C CA . ALA A 1 194 ? 11.058 -17.232 -15.693 1.00 83.88 194 ALA A CA 1
ATOM 1559 C C . ALA A 1 194 ? 10.593 -17.895 -14.387 1.00 83.88 194 ALA A C 1
ATOM 1561 O O . ALA A 1 194 ? 11.408 -18.314 -13.568 1.00 83.88 194 ALA A O 1
ATOM 1562 N N . CYS A 1 195 ? 9.283 -17.978 -14.195 1.00 69.12 195 CYS A N 1
ATOM 1563 C CA . CYS A 1 195 ? 8.642 -18.625 -13.061 1.00 69.12 195 CYS A CA 1
ATOM 1564 C C . CYS A 1 195 ? 7.668 -19.681 -13.603 1.00 69.12 195 CYS A C 1
ATOM 1566 O O . CYS A 1 195 ? 6.617 -19.344 -14.148 1.00 69.12 195 CYS A O 1
ATOM 1568 N N . GLY A 1 196 ? 8.022 -20.962 -13.459 1.00 65.06 196 GLY A N 1
ATOM 1569 C CA . GLY A 1 196 ? 7.163 -22.086 -13.850 1.00 65.06 196 GLY A CA 1
ATOM 1570 C C . GLY A 1 196 ? 6.800 -22.126 -15.342 1.00 65.06 196 GLY A C 1
ATOM 1571 O O . GLY A 1 196 ? 7.606 -21.770 -16.202 1.00 65.06 196 GLY A O 1
ATOM 1572 N N . ASN A 1 197 ? 5.579 -22.591 -15.639 1.00 52.28 197 ASN A N 1
ATOM 1573 C CA . ASN A 1 197 ? 5.067 -22.901 -16.982 1.00 52.28 197 ASN A CA 1
ATOM 1574 C C . ASN A 1 197 ? 4.804 -21.647 -17.847 1.00 52.28 197 ASN A C 1
ATOM 1576 O O . ASN A 1 197 ? 3.664 -21.352 -18.192 1.00 52.28 197 ASN A O 1
ATOM 1580 N N . ALA A 1 198 ? 5.876 -20.954 -18.242 1.00 52.47 198 ALA A N 1
ATOM 1581 C CA . ALA A 1 198 ? 5.917 -19.865 -19.228 1.00 52.47 198 ALA A CA 1
ATOM 1582 C C . ALA A 1 198 ? 5.518 -18.451 -18.758 1.00 52.47 198 ALA A C 1
ATOM 1584 O O . ALA A 1 198 ? 5.326 -17.569 -19.600 1.00 52.47 198 ALA A O 1
ATOM 1585 N N . CYS A 1 199 ? 5.480 -18.182 -17.448 1.00 64.88 199 CYS A N 1
ATOM 1586 C CA . CYS A 1 199 ? 5.294 -16.820 -16.944 1.00 64.88 199 CYS A CA 1
ATOM 1587 C C . CYS A 1 199 ? 6.618 -16.151 -16.565 1.00 64.88 199 CYS A C 1
ATOM 1589 O O . CYS A 1 199 ? 7.472 -16.765 -15.933 1.00 64.88 199 CYS A O 1
ATOM 1591 N N . PHE A 1 200 ? 6.791 -14.877 -16.932 1.00 85.94 200 PHE A N 1
ATOM 1592 C CA . PHE A 1 200 ? 7.933 -14.076 -16.489 1.00 85.94 200 PHE A CA 1
ATOM 1593 C C . PHE A 1 200 ? 7.513 -13.105 -15.395 1.00 85.94 200 PHE A C 1
ATOM 1595 O O . PHE A 1 200 ? 6.584 -12.323 -15.587 1.00 85.94 200 PHE A O 1
ATOM 1602 N N . SER A 1 201 ? 8.258 -13.085 -14.298 1.00 90.56 201 SER A N 1
ATOM 1603 C CA . SER A 1 201 ? 8.092 -12.106 -13.234 1.00 90.56 201 SER A CA 1
ATOM 1604 C C . SER A 1 201 ? 9.074 -10.955 -13.401 1.00 90.56 201 SER A C 1
ATOM 1606 O O . SER A 1 201 ? 10.290 -11.158 -13.411 1.00 90.56 201 SER A O 1
ATOM 1608 N N . ARG A 1 202 ? 8.549 -9.733 -13.522 1.00 93.12 202 ARG A N 1
ATOM 1609 C CA . ARG A 1 202 ? 9.333 -8.497 -13.480 1.00 93.12 202 ARG A CA 1
ATOM 1610 C C . ARG A 1 202 ? 9.635 -8.128 -12.034 1.00 93.12 202 ARG A C 1
ATOM 1612 O O . ARG A 1 202 ? 8.706 -7.962 -11.253 1.00 93.12 202 ARG A O 1
ATOM 1619 N N . LEU A 1 203 ? 10.907 -7.922 -11.730 1.00 94.50 203 LEU A N 1
ATOM 1620 C CA . LEU A 1 203 ? 11.410 -7.470 -10.436 1.00 94.50 203 LEU A CA 1
ATOM 1621 C C . LEU A 1 203 ? 12.083 -6.108 -10.578 1.00 94.50 203 LEU A C 1
ATOM 1623 O O . LEU A 1 203 ? 12.811 -5.901 -11.554 1.00 94.50 203 LEU A O 1
ATOM 1627 N N . ASP A 1 204 ? 11.868 -5.207 -9.621 1.00 95.06 204 ASP A N 1
ATOM 1628 C CA . ASP A 1 204 ? 12.490 -3.878 -9.589 1.00 95.06 204 ASP A CA 1
ATOM 1629 C C . ASP A 1 204 ? 13.170 -3.629 -8.237 1.00 95.06 204 ASP A C 1
ATOM 1631 O O . ASP A 1 204 ? 12.513 -3.407 -7.228 1.00 95.06 204 ASP A O 1
ATOM 1635 N N . ALA A 1 205 ? 14.503 -3.614 -8.217 1.00 95.75 205 ALA A N 1
ATOM 1636 C CA . ALA A 1 205 ? 15.293 -3.362 -7.013 1.00 95.75 205 ALA A CA 1
ATOM 1637 C C . ALA A 1 205 ? 15.117 -1.938 -6.450 1.00 95.75 205 ALA A C 1
ATOM 1639 O O . ALA A 1 205 ? 15.615 -1.647 -5.371 1.00 95.75 205 ALA A O 1
ATOM 1640 N N . GLY A 1 206 ? 14.459 -1.026 -7.174 1.00 94.44 206 GLY A N 1
ATOM 1641 C CA . GLY A 1 206 ? 14.054 0.283 -6.661 1.00 94.44 206 GLY A CA 1
ATOM 1642 C C . GLY A 1 206 ? 12.654 0.300 -6.041 1.00 94.44 206 GLY A C 1
ATOM 1643 O O . GLY A 1 206 ? 12.245 1.335 -5.511 1.00 94.44 206 GLY A O 1
ATOM 1644 N N . TYR A 1 207 ? 11.900 -0.801 -6.112 1.00 93.81 207 TYR A N 1
ATOM 1645 C CA . TYR A 1 207 ? 10.536 -0.854 -5.602 1.00 93.81 207 TYR A CA 1
ATOM 1646 C C . TYR A 1 207 ? 10.517 -0.695 -4.082 1.00 93.81 207 TYR A C 1
ATOM 1648 O O . TYR A 1 207 ? 11.122 -1.465 -3.339 1.00 93.81 207 TYR A O 1
ATOM 1656 N N . CYS A 1 208 ? 9.820 0.340 -3.619 1.00 92.00 208 CYS A N 1
ATOM 1657 C CA . CYS A 1 208 ? 9.640 0.634 -2.201 1.00 92.00 208 CYS A CA 1
ATOM 1658 C C . CYS A 1 208 ? 10.927 0.789 -1.376 1.00 92.00 208 CYS A C 1
ATOM 1660 O O . CYS A 1 208 ? 10.889 0.640 -0.157 1.00 92.00 208 CYS A O 1
ATOM 1662 N N . VAL A 1 209 ? 12.055 1.111 -2.018 1.00 95.00 209 VAL A N 1
ATOM 1663 C CA . VAL A 1 209 ? 13.305 1.408 -1.311 1.00 95.00 209 VAL A CA 1
ATOM 1664 C C . VAL A 1 209 ? 13.219 2.793 -0.678 1.00 95.00 209 VAL A C 1
ATOM 1666 O O . VAL A 1 209 ? 12.805 3.761 -1.321 1.00 95.00 209 VAL A O 1
ATOM 1669 N N . VAL A 1 210 ? 13.614 2.866 0.590 1.00 94.06 210 VAL A N 1
ATOM 1670 C CA . VAL A 1 210 ? 13.700 4.096 1.380 1.00 94.06 210 VAL A CA 1
ATOM 1671 C C . VAL A 1 210 ? 15.145 4.288 1.821 1.00 94.06 210 VAL A C 1
ATOM 1673 O O . VAL A 1 210 ? 15.775 3.352 2.328 1.00 94.06 210 VAL A O 1
ATOM 1676 N N . ASP A 1 211 ? 15.660 5.501 1.637 1.00 93.00 211 ASP A N 1
ATOM 1677 C CA . ASP A 1 211 ? 16.962 5.904 2.153 1.00 93.00 211 ASP A CA 1
ATOM 1678 C C . ASP A 1 211 ? 16.792 6.456 3.570 1.00 93.00 211 ASP A C 1
ATOM 1680 O O . ASP A 1 211 ? 16.528 7.636 3.795 1.00 93.00 211 ASP A O 1
ATOM 1684 N N . ALA A 1 212 ? 16.921 5.564 4.546 1.00 91.12 212 ALA A N 1
ATOM 1685 C CA . ALA A 1 212 ? 16.682 5.906 5.938 1.00 91.12 212 ALA A CA 1
ATOM 1686 C C . ALA A 1 212 ? 17.742 6.827 6.560 1.00 91.12 212 ALA A C 1
ATOM 1688 O O . ALA A 1 212 ? 17.501 7.361 7.638 1.00 91.12 212 ALA A O 1
ATOM 1689 N N . GLU A 1 213 ? 18.897 7.016 5.918 1.00 91.25 213 GLU A N 1
ATOM 1690 C CA . GLU A 1 213 ? 19.893 7.994 6.365 1.00 91.25 213 GLU A CA 1
ATOM 1691 C C . GLU A 1 213 ? 19.500 9.390 5.883 1.00 91.25 213 GLU A C 1
ATOM 1693 O O . GLU A 1 213 ? 19.390 10.317 6.686 1.00 91.25 213 GLU A O 1
ATOM 1698 N N . THR A 1 214 ? 19.180 9.518 4.594 1.00 93.25 214 THR A N 1
ATOM 1699 C CA . THR A 1 214 ? 18.740 10.788 3.997 1.00 93.25 214 THR A CA 1
ATOM 1700 C C . THR A 1 214 ? 17.385 11.258 4.546 1.00 93.25 214 THR A C 1
ATOM 1702 O O . THR A 1 214 ? 17.143 12.460 4.689 1.00 93.25 214 THR A O 1
ATOM 1705 N N . ASP A 1 215 ? 16.481 10.329 4.870 1.00 94.25 215 ASP A N 1
ATOM 1706 C CA . ASP A 1 215 ? 15.112 10.638 5.291 1.00 94.25 215 ASP A CA 1
ATOM 1707 C C . ASP A 1 215 ? 14.886 10.562 6.812 1.00 94.25 215 ASP A C 1
ATOM 1709 O O . ASP A 1 215 ? 13.746 10.723 7.244 1.00 94.25 215 ASP A O 1
ATOM 1713 N N . ALA A 1 216 ? 15.930 10.372 7.633 1.00 95.06 216 ALA A N 1
ATOM 1714 C CA . ALA A 1 216 ? 15.822 10.047 9.064 1.00 95.06 216 ALA A CA 1
ATOM 1715 C C . ALA A 1 216 ? 14.782 10.887 9.837 1.00 95.06 216 ALA A C 1
ATOM 1717 O O . ALA A 1 216 ? 13.830 10.338 10.384 1.00 95.06 216 ALA A O 1
ATOM 1718 N N . ALA A 1 217 ? 14.891 12.221 9.814 1.00 95.25 217 ALA A N 1
ATOM 1719 C CA . ALA A 1 217 ? 13.968 13.100 10.544 1.00 95.25 217 ALA A CA 1
ATOM 1720 C C . ALA A 1 217 ? 12.513 13.020 10.040 1.00 95.25 217 ALA A C 1
ATOM 1722 O O . ALA A 1 217 ? 11.565 13.140 10.813 1.00 95.25 217 ALA A O 1
ATOM 1723 N N . ARG A 1 218 ? 12.318 12.817 8.731 1.00 96.19 218 ARG A N 1
ATOM 1724 C CA . ARG A 1 218 ? 10.981 12.668 8.136 1.00 96.19 218 ARG A CA 1
ATOM 1725 C C . ARG A 1 218 ? 10.395 11.288 8.428 1.00 96.19 218 ARG A C 1
ATOM 1727 O O . ARG A 1 218 ? 9.189 11.183 8.623 1.00 96.19 218 ARG A O 1
ATOM 1734 N N . LEU A 1 219 ? 11.232 10.253 8.470 1.00 96.94 219 LEU A N 1
ATOM 1735 C CA . LEU A 1 219 ? 10.826 8.911 8.878 1.00 96.94 219 LEU A CA 1
ATOM 1736 C C . LEU A 1 219 ? 10.397 8.876 10.336 1.00 96.94 219 LEU A C 1
ATOM 1738 O O . LEU A 1 219 ? 9.379 8.258 10.620 1.00 96.94 219 LEU A O 1
ATOM 1742 N N . ASP A 1 220 ? 11.098 9.585 11.217 1.00 96.75 220 ASP A N 1
ATOM 1743 C CA . ASP A 1 220 ? 10.696 9.736 12.616 1.00 96.75 220 ASP A CA 1
ATOM 1744 C C . ASP A 1 220 ? 9.302 10.363 12.727 1.00 96.75 220 ASP A C 1
ATOM 1746 O O . ASP A 1 220 ? 8.435 9.861 13.439 1.00 96.75 220 ASP A O 1
ATOM 1750 N N . GLU A 1 221 ? 9.027 11.410 11.945 1.00 97.50 221 GLU A N 1
ATOM 1751 C CA . GLU A 1 221 ? 7.706 12.041 11.917 1.00 97.50 221 GLU A CA 1
ATOM 1752 C C . GLU A 1 221 ? 6.605 11.071 11.434 1.00 97.50 221 GLU A C 1
ATOM 1754 O O . GLU A 1 221 ? 5.534 10.983 12.041 1.00 97.50 221 GLU A O 1
ATOM 1759 N N . VAL A 1 222 ? 6.866 10.300 10.372 1.00 97.62 222 VAL A N 1
ATOM 1760 C CA . VAL A 1 222 ? 5.939 9.268 9.864 1.00 97.62 222 VAL A CA 1
ATOM 1761 C C . VAL A 1 222 ? 5.758 8.133 10.879 1.00 97.62 222 VAL A C 1
ATOM 1763 O O . VAL A 1 222 ? 4.644 7.641 11.063 1.00 97.62 222 VAL A O 1
ATOM 1766 N N . ALA A 1 223 ? 6.828 7.740 11.568 1.00 97.25 223 ALA A N 1
ATOM 1767 C CA . ALA A 1 223 ? 6.814 6.725 12.611 1.00 97.25 223 ALA A CA 1
ATOM 1768 C C . ALA A 1 223 ? 5.927 7.144 13.788 1.00 97.25 223 ALA A C 1
ATOM 1770 O O . ALA A 1 223 ? 5.094 6.354 14.232 1.00 97.25 223 ALA A O 1
ATOM 1771 N N . GLN A 1 224 ? 6.036 8.396 14.246 1.00 97.44 224 GLN A N 1
ATOM 1772 C CA . GLN A 1 224 ? 5.164 8.926 15.297 1.00 97.44 224 GLN A CA 1
ATOM 1773 C C . GLN A 1 224 ? 3.695 8.970 14.858 1.00 97.44 224 GLN A C 1
ATOM 1775 O O . GLN A 1 224 ? 2.815 8.650 15.653 1.00 97.44 224 GLN A O 1
ATOM 1780 N N . GLN A 1 225 ? 3.413 9.295 13.592 1.00 97.50 225 GLN A N 1
ATOM 1781 C CA . GLN A 1 225 ? 2.045 9.259 13.052 1.00 97.50 225 GLN A CA 1
ATOM 1782 C C . GLN A 1 225 ? 1.478 7.833 13.041 1.00 97.50 225 GLN A C 1
ATOM 1784 O O . GLN A 1 225 ? 0.336 7.627 13.449 1.00 97.50 225 GLN A O 1
ATOM 1789 N N . LEU A 1 226 ? 2.273 6.844 12.617 1.00 98.06 226 LE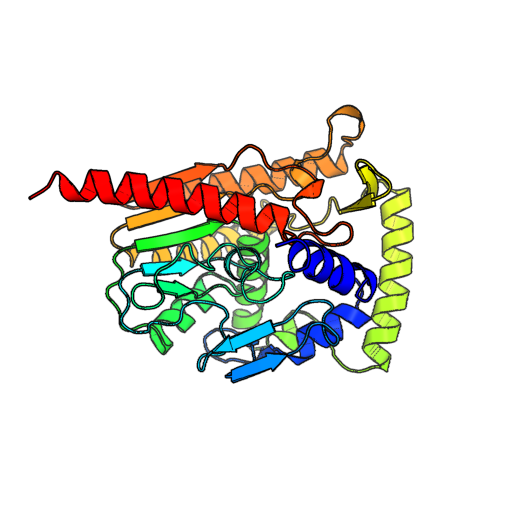U A N 1
ATOM 1790 C CA . LEU A 1 226 ? 1.870 5.436 12.650 1.00 98.06 226 LEU A CA 1
ATOM 1791 C C . LEU A 1 226 ? 1.626 4.960 14.082 1.00 98.06 226 LEU A C 1
ATOM 1793 O O . LEU A 1 226 ? 0.601 4.339 14.351 1.00 98.06 226 LEU A O 1
ATOM 1797 N N . LYS A 1 227 ? 2.535 5.294 15.002 1.00 97.69 227 LYS A N 1
ATOM 1798 C CA . LYS A 1 227 ? 2.398 4.977 16.424 1.00 97.69 227 LYS A CA 1
ATOM 1799 C C . LYS A 1 227 ? 1.109 5.553 17.000 1.00 97.69 227 LYS A C 1
ATOM 1801 O O . LYS A 1 227 ? 0.334 4.821 17.605 1.00 97.69 227 LYS A O 1
ATOM 1806 N N . ALA A 1 228 ? 0.881 6.849 16.795 1.00 97.69 228 ALA A N 1
ATOM 1807 C CA . ALA A 1 228 ? -0.290 7.548 17.305 1.00 97.69 228 ALA A CA 1
ATOM 1808 C C . ALA A 1 228 ? -1.589 6.930 16.778 1.00 97.69 228 ALA A C 1
ATOM 1810 O O . ALA A 1 228 ? -2.505 6.709 17.559 1.00 97.69 228 ALA A O 1
ATOM 1811 N N . LEU A 1 229 ? -1.646 6.597 15.483 1.00 98.06 229 LEU A N 1
ATOM 1812 C CA . LEU A 1 229 ? -2.792 5.913 14.886 1.00 98.06 229 LEU A CA 1
ATOM 1813 C C . LEU A 1 229 ? -3.043 4.551 15.541 1.00 98.06 229 LEU A C 1
ATOM 1815 O O . LEU A 1 229 ? -4.165 4.270 15.957 1.00 98.06 229 LEU A O 1
ATOM 1819 N N . LEU A 1 230 ? -2.016 3.706 15.632 1.00 97.75 230 LEU A N 1
ATOM 1820 C CA . LEU A 1 230 ? -2.171 2.343 16.139 1.00 97.75 230 LEU A CA 1
ATOM 1821 C C . LEU A 1 230 ? -2.540 2.315 17.626 1.00 97.75 230 LEU A C 1
ATOM 1823 O O . LEU A 1 230 ? -3.385 1.517 17.998 1.00 97.75 230 LEU A O 1
ATOM 1827 N N . LEU A 1 231 ? -2.023 3.246 18.437 1.00 97.25 231 LEU A N 1
ATOM 1828 C CA . LEU A 1 231 ? -2.391 3.404 19.854 1.00 97.25 231 LEU A CA 1
ATOM 1829 C C . LEU A 1 231 ? -3.851 3.819 20.090 1.00 97.25 231 LEU A C 1
ATOM 1831 O O . LEU A 1 231 ? -4.298 3.835 21.233 1.00 97.25 231 LEU A O 1
ATOM 1835 N N . THR A 1 232 ? -4.600 4.180 19.045 1.00 97.69 232 THR A N 1
ATOM 1836 C CA . THR A 1 232 ? -6.047 4.408 19.182 1.00 97.69 232 THR A CA 1
ATOM 1837 C C . THR A 1 232 ? -6.864 3.119 19.201 1.00 97.69 232 THR A C 1
ATOM 1839 O O . THR A 1 232 ? -8.083 3.205 19.343 1.00 97.69 232 THR A O 1
ATOM 1842 N N . PHE A 1 233 ? -6.225 1.960 19.016 1.00 98.25 233 PHE A N 1
ATOM 1843 C CA . PHE A 1 233 ? -6.872 0.656 19.036 1.00 98.25 233 PHE A CA 1
ATOM 1844 C C . PHE A 1 233 ? -6.556 -0.107 20.321 1.00 98.25 233 PHE A C 1
ATOM 1846 O O . PHE A 1 233 ? -5.473 0.037 20.872 1.00 98.25 233 PHE A O 1
ATOM 1853 N N . ASP A 1 234 ? -7.480 -0.947 20.787 1.00 97.62 234 ASP A N 1
ATOM 1854 C CA . ASP A 1 234 ? -7.235 -1.771 21.979 1.00 97.62 234 ASP A CA 1
ATOM 1855 C C . ASP A 1 234 ? -6.210 -2.877 21.679 1.00 97.62 234 ASP A C 1
ATOM 1857 O O . ASP A 1 234 ? -5.331 -3.150 22.494 1.00 97.62 234 ASP A O 1
ATOM 1861 N N . LYS A 1 235 ? -6.293 -3.475 20.482 1.00 97.56 235 LYS A N 1
ATOM 1862 C CA . LYS A 1 235 ? -5.409 -4.537 19.982 1.00 97.56 235 LYS A CA 1
ATOM 1863 C C . LYS A 1 235 ? -4.943 -4.245 18.555 1.00 97.56 235 LYS A C 1
ATOM 1865 O O . LYS A 1 235 ? -5.711 -3.761 17.718 1.00 97.56 235 LYS A O 1
ATOM 1870 N N . VAL A 1 236 ? -3.699 -4.607 18.244 1.00 98.00 236 VAL A N 1
ATOM 1871 C CA . VAL A 1 236 ? -3.122 -4.482 16.895 1.00 98.00 236 VAL A CA 1
ATOM 1872 C C . VAL A 1 236 ? -2.548 -5.817 16.429 1.00 98.00 236 VAL A C 1
ATOM 1874 O O . VAL A 1 236 ? -1.634 -6.356 17.043 1.00 98.00 236 VAL A O 1
ATOM 1877 N N . ILE A 1 237 ? -3.014 -6.322 15.289 1.00 97.94 237 ILE A N 1
ATOM 1878 C CA . ILE A 1 237 ? -2.357 -7.410 14.556 1.00 97.94 237 ILE A CA 1
ATOM 1879 C C . ILE A 1 237 ? -1.635 -6.786 13.366 1.00 97.94 237 ILE A C 1
ATOM 1881 O O . ILE A 1 237 ? -2.269 -6.225 12.475 1.00 97.94 237 ILE A O 1
ATOM 1885 N N . CYS A 1 238 ? -0.310 -6.872 13.344 1.00 98.25 238 CYS A N 1
ATOM 1886 C CA . CYS A 1 238 ? 0.523 -6.364 12.264 1.00 98.25 238 CYS A CA 1
ATOM 1887 C C . CYS A 1 238 ? 1.073 -7.528 11.441 1.00 98.25 238 CYS A C 1
ATOM 1889 O O . CYS A 1 238 ? 1.846 -8.339 11.945 1.00 98.25 238 CYS A O 1
ATOM 1891 N N . LEU A 1 239 ? 0.690 -7.597 10.169 1.00 98.06 239 LEU A N 1
ATOM 1892 C CA . LEU A 1 239 ? 1.034 -8.691 9.272 1.00 98.06 239 LEU A CA 1
ATOM 1893 C C . LEU A 1 239 ? 1.988 -8.210 8.177 1.00 98.06 239 LEU A C 1
ATOM 1895 O O . LEU A 1 239 ? 1.593 -7.431 7.310 1.00 98.06 239 LEU A O 1
ATOM 1899 N N . ARG A 1 240 ? 3.229 -8.703 8.169 1.00 97.56 240 ARG A N 1
ATOM 1900 C CA . ARG A 1 240 ? 4.181 -8.487 7.075 1.00 97.56 240 ARG A CA 1
ATOM 1901 C C . ARG A 1 240 ? 3.976 -9.543 6.003 1.00 97.56 240 ARG A C 1
ATOM 1903 O O . ARG A 1 240 ? 4.384 -10.690 6.164 1.00 97.56 240 ARG A O 1
ATOM 1910 N N . VAL A 1 241 ? 3.420 -9.133 4.870 1.00 96.00 241 VAL A N 1
ATOM 1911 C CA . VAL A 1 241 ? 3.423 -9.955 3.656 1.00 96.00 241 VAL A CA 1
ATOM 1912 C C . VAL A 1 241 ? 4.738 -9.692 2.917 1.00 96.00 241 VAL A C 1
ATOM 1914 O O . VAL A 1 241 ? 5.078 -8.520 2.718 1.00 96.00 241 VAL A O 1
ATOM 1917 N N . PRO A 1 242 ? 5.501 -10.724 2.509 1.00 95.12 242 PRO A N 1
ATOM 1918 C CA . PRO A 1 242 ? 6.689 -10.495 1.698 1.00 95.12 242 PRO A CA 1
ATOM 1919 C C . PRO A 1 242 ? 6.296 -9.783 0.404 1.00 95.12 242 PRO A C 1
ATOM 1921 O O . PRO A 1 242 ? 5.183 -9.936 -0.104 1.00 95.12 242 PRO A O 1
ATOM 1924 N N . ILE A 1 243 ? 7.202 -8.990 -0.149 1.00 94.75 243 ILE A N 1
ATOM 1925 C CA . ILE A 1 243 ? 7.011 -8.440 -1.492 1.00 94.75 243 ILE A CA 1
ATOM 1926 C C . ILE A 1 243 ? 7.725 -9.309 -2.519 1.00 94.75 243 ILE A C 1
ATOM 1928 O O . ILE A 1 243 ? 8.671 -10.029 -2.198 1.00 94.75 243 ILE A O 1
ATOM 1932 N N . LYS A 1 244 ? 7.305 -9.199 -3.778 1.00 93.94 244 LYS A N 1
ATOM 1933 C CA . LYS A 1 244 ? 7.832 -10.004 -4.881 1.00 93.94 244 LYS A CA 1
ATOM 1934 C C . LYS A 1 244 ? 9.365 -9.943 -4.983 1.00 93.94 244 LYS A C 1
ATOM 1936 O O . LYS A 1 244 ? 10.013 -10.965 -5.176 1.00 93.94 244 LYS A O 1
ATOM 1941 N N . GLU A 1 245 ? 9.960 -8.768 -4.785 1.00 94.56 245 GLU A N 1
ATOM 1942 C CA . GLU A 1 245 ? 11.414 -8.554 -4.797 1.00 94.56 245 GLU A CA 1
ATOM 1943 C C . GLU A 1 245 ? 12.177 -9.350 -3.725 1.00 94.56 245 GLU A C 1
ATOM 1945 O O . GLU A 1 245 ? 13.303 -9.780 -3.978 1.00 94.56 245 GLU A O 1
ATOM 1950 N N . GLN A 1 246 ? 11.564 -9.607 -2.567 1.00 94.38 246 GLN A N 1
ATOM 1951 C CA . GLN A 1 246 ? 12.185 -10.363 -1.474 1.00 94.38 246 GLN A CA 1
ATOM 1952 C C . GLN A 1 246 ? 12.182 -11.879 -1.719 1.00 94.38 246 GLN A C 1
ATOM 1954 O O . GLN A 1 246 ? 12.914 -12.607 -1.055 1.00 94.38 246 GLN A O 1
ATOM 1959 N N . LEU A 1 247 ? 11.398 -12.354 -2.691 1.00 94.25 247 LEU A N 1
ATOM 1960 C CA . LEU A 1 247 ? 11.272 -13.772 -3.048 1.00 94.25 247 LEU A CA 1
ATOM 1961 C C . LEU A 1 247 ? 12.265 -14.205 -4.139 1.00 94.25 247 LEU A C 1
ATOM 1963 O O . LEU A 1 247 ? 12.196 -15.324 -4.650 1.00 94.25 247 LEU A O 1
ATOM 1967 N N . LEU A 1 248 ? 13.183 -13.313 -4.515 1.00 92.81 248 LEU A N 1
ATOM 1968 C CA . LEU A 1 248 ? 14.224 -13.562 -5.500 1.00 92.81 248 LEU A CA 1
ATOM 1969 C C . LEU A 1 248 ? 15.151 -14.713 -5.052 1.00 92.81 248 LEU A C 1
ATOM 1971 O O . LEU A 1 248 ? 15.816 -14.579 -4.022 1.00 92.81 248 LEU A O 1
ATOM 1975 N N . PRO A 1 249 ? 15.274 -15.813 -5.828 1.00 91.56 249 PRO A N 1
ATOM 1976 C CA . PRO A 1 249 ? 16.190 -16.898 -5.487 1.00 91.56 249 PRO A CA 1
ATOM 1977 C C . PRO A 1 249 ? 17.644 -16.431 -5.367 1.00 91.56 249 PRO A C 1
ATOM 1979 O O . PRO A 1 249 ? 18.108 -15.604 -6.155 1.00 91.56 249 PRO A O 1
ATOM 1982 N N . SER A 1 250 ? 18.396 -17.020 -4.433 1.00 91.56 250 SER A N 1
ATOM 1983 C CA . SER A 1 250 ? 19.779 -16.620 -4.130 1.00 91.56 250 SER A CA 1
ATOM 1984 C C . SER A 1 250 ? 20.714 -16.665 -5.344 1.00 91.56 250 SER A C 1
ATOM 1986 O O . SER A 1 250 ? 21.607 -15.831 -5.449 1.00 91.56 250 SER A O 1
ATOM 1988 N N . CYS A 1 251 ? 20.489 -17.573 -6.301 1.00 90.69 251 CYS A N 1
ATOM 1989 C CA . CYS A 1 251 ? 21.275 -17.670 -7.538 1.00 90.69 251 CYS A CA 1
ATOM 1990 C C . CYS A 1 251 ? 21.105 -16.471 -8.491 1.00 90.69 251 CYS A C 1
ATOM 1992 O O . CYS A 1 251 ? 21.934 -16.267 -9.375 1.00 90.69 251 CYS A O 1
ATOM 1994 N N . HIS A 1 252 ? 20.049 -15.675 -8.318 1.00 90.94 252 HIS A N 1
ATOM 1995 C CA . HIS A 1 252 ? 19.767 -14.472 -9.104 1.00 90.94 252 HIS A CA 1
ATOM 1996 C C . HIS A 1 252 ? 19.971 -13.179 -8.302 1.00 90.94 252 HIS A C 1
ATOM 1998 O O . HIS A 1 252 ? 19.762 -12.082 -8.823 1.00 90.94 252 HIS A O 1
ATOM 2004 N N . MET A 1 253 ? 20.368 -13.296 -7.037 1.00 94.25 253 MET A N 1
ATOM 2005 C CA . MET A 1 253 ? 20.540 -12.174 -6.129 1.00 94.25 253 MET A CA 1
ATOM 2006 C C . MET A 1 253 ? 21.800 -11.376 -6.490 1.00 94.25 253 MET A C 1
ATOM 2008 O O . MET A 1 253 ? 22.909 -11.905 -6.490 1.00 94.25 253 MET A O 1
ATOM 2012 N N . ASN A 1 254 ? 21.636 -10.085 -6.782 1.00 95.25 254 ASN A N 1
ATOM 2013 C CA . ASN A 1 254 ? 22.740 -9.158 -7.044 1.00 95.25 254 ASN A CA 1
ATOM 2014 C C . ASN A 1 254 ? 22.773 -8.030 -5.996 1.00 95.25 254 ASN A C 1
ATOM 2016 O O . ASN A 1 254 ? 21.853 -7.892 -5.188 1.00 95.25 254 ASN A O 1
ATOM 2020 N N . ASN A 1 255 ? 23.810 -7.187 -6.025 1.00 96.56 255 ASN A N 1
ATOM 2021 C CA . ASN A 1 255 ? 23.982 -6.108 -5.044 1.00 96.56 255 ASN A CA 1
ATOM 2022 C C . ASN A 1 255 ? 22.786 -5.146 -4.963 1.00 96.56 255 ASN A C 1
ATOM 2024 O O . ASN A 1 255 ? 22.481 -4.659 -3.878 1.00 96.56 255 ASN A O 1
ATOM 2028 N N . HIS A 1 256 ? 22.087 -4.879 -6.070 1.00 97.12 256 HIS A N 1
ATOM 2029 C CA . HIS A 1 256 ? 20.921 -3.997 -6.049 1.00 97.12 256 HIS A CA 1
ATOM 2030 C C . HIS A 1 256 ? 19.763 -4.607 -5.258 1.00 97.12 256 HIS A C 1
ATOM 2032 O O . HIS A 1 256 ? 19.199 -3.927 -4.406 1.00 97.12 256 HIS A O 1
ATOM 2038 N N . PHE A 1 257 ? 19.449 -5.884 -5.480 1.00 96.31 257 PHE A N 1
ATOM 2039 C CA . PHE A 1 257 ? 18.394 -6.568 -4.727 1.00 96.31 257 PHE A CA 1
ATOM 2040 C C . PHE A 1 257 ? 18.788 -6.845 -3.272 1.00 96.31 257 PHE A C 1
ATOM 2042 O O . PHE A 1 257 ? 17.944 -6.732 -2.391 1.00 96.31 257 PHE A O 1
ATOM 2049 N N . LEU A 1 258 ? 20.070 -7.102 -2.983 1.00 96.19 258 LEU A N 1
ATOM 2050 C CA . LEU A 1 258 ? 20.552 -7.200 -1.599 1.00 96.19 258 LEU A CA 1
ATOM 2051 C C . LEU A 1 258 ? 20.332 -5.894 -0.829 1.00 96.19 258 LEU A C 1
ATOM 2053 O O . LEU A 1 258 ? 19.870 -5.916 0.309 1.00 96.19 258 LEU A O 1
ATOM 2057 N N . LEU A 1 259 ? 20.657 -4.753 -1.443 1.00 95.75 259 LEU A N 1
ATOM 2058 C CA . LEU A 1 259 ? 20.432 -3.438 -0.840 1.00 95.75 259 LEU A CA 1
ATOM 2059 C C . LEU A 1 259 ? 18.938 -3.137 -0.678 1.00 95.75 259 LEU A C 1
ATOM 2061 O O . LEU A 1 259 ? 18.538 -2.628 0.368 1.00 95.75 259 LEU A O 1
ATOM 2065 N N . ALA A 1 260 ? 18.120 -3.493 -1.672 1.00 95.88 260 ALA A N 1
ATOM 2066 C CA . ALA A 1 260 ? 16.669 -3.352 -1.598 1.00 95.88 260 ALA A CA 1
ATOM 2067 C C . ALA A 1 260 ? 16.090 -4.152 -0.422 1.00 95.88 260 ALA A C 1
ATOM 2069 O O . ALA A 1 260 ? 15.441 -3.572 0.444 1.00 95.88 260 ALA A O 1
ATOM 2070 N N . ASN A 1 261 ? 16.432 -5.441 -0.318 1.00 95.75 261 ASN A N 1
ATOM 2071 C CA . ASN A 1 261 ? 15.975 -6.307 0.769 1.00 95.75 261 ASN A CA 1
ATOM 2072 C C . ASN A 1 261 ? 16.407 -5.774 2.139 1.00 95.75 261 ASN A C 1
ATOM 2074 O O . ASN A 1 261 ? 15.593 -5.714 3.056 1.00 95.75 261 ASN A O 1
ATOM 2078 N N . ARG A 1 262 ? 17.650 -5.286 2.274 1.00 95.94 262 ARG A N 1
ATOM 2079 C CA . ARG A 1 262 ? 18.112 -4.638 3.515 1.00 95.94 262 ARG A CA 1
ATOM 2080 C C . ARG A 1 262 ? 17.293 -3.397 3.868 1.00 95.94 262 ARG A C 1
ATOM 2082 O O . ARG A 1 262 ? 17.026 -3.178 5.049 1.00 95.94 262 ARG A O 1
ATOM 2089 N N . SER A 1 263 ? 16.911 -2.586 2.878 1.00 96.19 263 SER A N 1
ATOM 2090 C CA . SER A 1 263 ? 16.024 -1.433 3.084 1.00 96.19 263 SER A CA 1
ATOM 2091 C C . SER A 1 263 ? 14.649 -1.894 3.575 1.00 96.19 263 SER A C 1
ATOM 2093 O O . SER A 1 263 ? 14.182 -1.403 4.602 1.00 96.19 263 SER A O 1
ATOM 2095 N N . HIS A 1 264 ? 14.041 -2.901 2.937 1.00 96.50 264 HIS A N 1
ATOM 2096 C CA . HIS A 1 264 ? 12.745 -3.450 3.362 1.00 96.50 264 HIS A CA 1
ATOM 2097 C C . HIS A 1 264 ? 12.795 -4.059 4.767 1.00 96.50 264 HIS A C 1
ATOM 2099 O O . HIS A 1 264 ? 11.894 -3.816 5.564 1.00 96.50 264 HIS A O 1
ATOM 2105 N N . ASP A 1 265 ? 13.855 -4.792 5.110 1.00 96.31 265 ASP A N 1
ATOM 2106 C CA . ASP A 1 265 ? 14.047 -5.361 6.450 1.00 96.31 265 ASP A CA 1
ATOM 2107 C C . ASP A 1 265 ? 14.286 -4.287 7.509 1.00 96.31 265 ASP A C 1
ATOM 2109 O O . ASP A 1 265 ? 13.837 -4.424 8.645 1.00 96.31 265 ASP A O 1
ATOM 2113 N N . ARG A 1 266 ? 14.990 -3.203 7.163 1.00 96.38 266 ARG A N 1
ATOM 2114 C CA . ARG A 1 266 ? 15.161 -2.052 8.060 1.00 96.38 266 ARG A CA 1
ATOM 2115 C C . ARG A 1 266 ? 13.825 -1.361 8.320 1.00 96.38 266 ARG A C 1
ATOM 2117 O O . ARG A 1 266 ? 13.529 -1.034 9.462 1.00 96.38 266 ARG A O 1
ATOM 2124 N N . MET A 1 267 ? 13.024 -1.159 7.278 1.00 97.00 267 MET A N 1
ATOM 2125 C CA . MET A 1 267 ? 11.698 -0.551 7.387 1.00 97.00 267 MET A CA 1
ATOM 2126 C C . MET A 1 267 ? 10.709 -1.428 8.156 1.00 97.00 267 MET A C 1
ATOM 2128 O O . MET A 1 267 ? 9.856 -0.897 8.861 1.00 97.00 267 MET A O 1
ATOM 2132 N N . TRP A 1 268 ? 10.817 -2.752 8.045 1.00 97.44 268 TRP A N 1
ATOM 2133 C CA . TRP A 1 268 ? 10.035 -3.670 8.868 1.00 97.44 268 TRP A CA 1
ATOM 2134 C C . TRP A 1 268 ? 10.458 -3.615 10.336 1.00 97.44 268 TRP A C 1
ATOM 2136 O O . TRP A 1 268 ? 9.602 -3.455 11.200 1.00 97.44 268 TRP A O 1
ATOM 2146 N N . ARG A 1 269 ? 11.769 -3.646 10.618 1.00 96.56 269 ARG A N 1
ATOM 2147 C CA . ARG A 1 269 ? 12.295 -3.506 11.986 1.00 96.56 269 ARG A CA 1
ATOM 2148 C C . ARG A 1 269 ? 11.808 -2.227 12.661 1.00 96.56 269 ARG A C 1
ATOM 2150 O O . ARG A 1 269 ? 11.280 -2.292 13.767 1.00 96.56 269 ARG A O 1
ATOM 2157 N N . LEU A 1 270 ? 11.870 -1.101 11.951 1.00 95.44 270 LEU A N 1
ATOM 2158 C CA . LEU A 1 270 ? 11.327 0.168 12.435 1.00 95.44 270 LEU A CA 1
ATOM 2159 C C . LEU A 1 270 ? 9.827 0.058 12.763 1.00 95.44 270 LEU A C 1
ATOM 2161 O O . LEU A 1 270 ? 9.391 0.513 13.816 1.00 95.44 270 LEU A O 1
ATOM 2165 N N . THR A 1 271 ? 9.026 -0.583 11.903 1.00 96.56 271 THR A N 1
ATOM 2166 C CA . THR A 1 271 ? 7.607 -0.844 12.195 1.00 96.56 271 THR A CA 1
ATOM 2167 C C . THR A 1 271 ? 7.437 -1.691 13.455 1.00 96.56 271 THR A C 1
ATOM 2169 O O . THR A 1 271 ? 6.637 -1.325 14.311 1.00 96.56 271 THR A O 1
ATOM 2172 N N . THR A 1 272 ? 8.185 -2.786 13.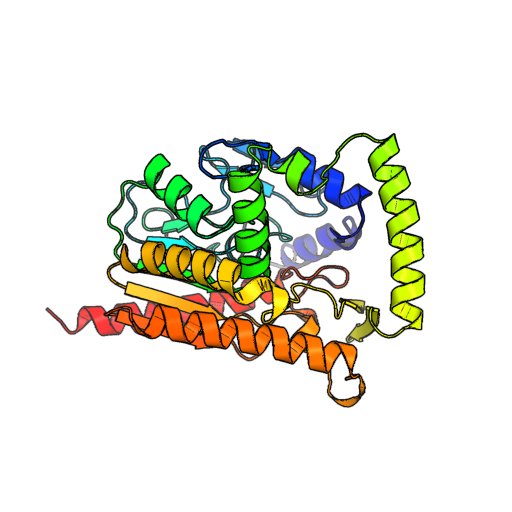603 1.00 96.50 272 THR A N 1
ATOM 2173 C CA . THR A 1 272 ? 8.078 -3.653 14.785 1.00 96.50 272 THR A CA 1
ATOM 2174 C C . THR A 1 272 ? 8.477 -2.938 16.075 1.00 96.50 272 THR A C 1
ATOM 2176 O O . THR A 1 272 ? 7.799 -3.096 17.083 1.00 96.50 272 THR A O 1
ATOM 2179 N N . GLU A 1 273 ? 9.508 -2.091 16.040 1.00 95.12 273 GLU A N 1
ATOM 2180 C CA . GLU A 1 273 ? 9.938 -1.273 17.183 1.00 95.12 273 GLU A CA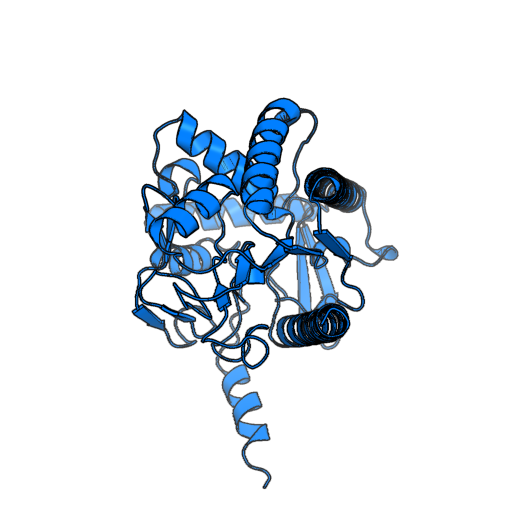 1
ATOM 2181 C C . GLU A 1 273 ? 8.851 -0.274 17.606 1.00 95.12 273 GLU A C 1
ATOM 2183 O O . GLU A 1 273 ? 8.583 -0.101 18.795 1.00 95.12 273 GLU A O 1
ATOM 2188 N N . ILE A 1 274 ? 8.175 0.349 16.637 1.00 92.50 274 ILE A N 1
ATOM 2189 C CA . ILE A 1 274 ? 7.069 1.278 16.897 1.00 92.50 274 ILE A CA 1
ATOM 2190 C C . ILE A 1 274 ? 5.908 0.562 17.582 1.00 92.50 274 ILE A C 1
ATOM 2192 O O . ILE A 1 274 ? 5.417 1.019 18.621 1.00 92.50 274 ILE A O 1
ATOM 2196 N N . ILE A 1 275 ? 5.464 -0.553 17.003 1.00 93.00 275 ILE A N 1
ATOM 2197 C CA . ILE A 1 275 ? 4.268 -1.243 17.486 1.00 93.00 275 ILE A CA 1
ATOM 2198 C C . ILE A 1 275 ? 4.529 -2.026 18.770 1.00 93.00 275 ILE A C 1
ATOM 2200 O O . ILE A 1 275 ? 3.590 -2.225 19.522 1.00 93.00 275 ILE A O 1
ATOM 2204 N N . ALA A 1 276 ? 5.777 -2.394 19.079 1.00 93.12 276 ALA A N 1
ATOM 2205 C CA . ALA A 1 276 ? 6.138 -3.054 20.338 1.00 93.12 276 ALA A CA 1
ATOM 2206 C C . ALA A 1 276 ? 5.811 -2.210 21.583 1.00 93.12 276 ALA A C 1
ATOM 2208 O O . ALA A 1 276 ? 5.731 -2.740 22.685 1.00 93.12 276 ALA A O 1
ATOM 2209 N N . SER A 1 277 ? 5.612 -0.897 21.419 1.00 88.75 277 SER A N 1
ATOM 2210 C CA . SER A 1 277 ? 5.143 -0.017 22.497 1.00 88.75 277 SER A CA 1
ATOM 2211 C C . SER A 1 277 ? 3.624 -0.044 22.725 1.00 88.75 277 SER A C 1
ATOM 2213 O O . SER A 1 277 ? 3.136 0.629 23.631 1.00 88.75 277 SER A O 1
ATOM 2215 N N . HIS A 1 278 ? 2.876 -0.785 21.907 1.00 95.88 278 HIS A N 1
ATOM 2216 C CA . HIS A 1 278 ? 1.438 -0.969 22.047 1.00 95.88 278 HIS A CA 1
ATOM 2217 C C . HIS A 1 278 ? 1.131 -2.024 23.132 1.00 95.88 278 HIS A C 1
ATOM 2219 O O . HIS A 1 278 ? 1.799 -3.058 23.145 1.00 95.88 278 HIS A O 1
ATOM 2225 N N . PRO A 1 279 ? 0.137 -1.813 24.021 1.00 92.88 279 PRO A N 1
ATOM 2226 C CA . PRO A 1 279 ? -0.139 -2.731 25.136 1.00 92.88 279 PRO A CA 1
ATOM 2227 C C . PRO A 1 279 ? -0.500 -4.160 24.712 1.00 92.88 279 PRO A C 1
ATOM 2229 O O . PRO A 1 279 ? -0.113 -5.114 25.379 1.00 92.88 279 PRO A O 1
ATOM 2232 N N . ASP A 1 280 ? -1.230 -4.297 23.605 1.00 95.69 280 ASP A N 1
ATOM 2233 C CA . ASP A 1 280 ? -1.651 -5.582 23.044 1.00 95.69 280 ASP A CA 1
ATOM 2234 C C . ASP A 1 280 ? -1.369 -5.602 21.537 1.00 95.69 280 ASP A C 1
ATOM 2236 O O . ASP A 1 280 ? -2.077 -4.980 20.737 1.00 95.69 280 ASP A O 1
ATOM 2240 N N . VAL A 1 281 ? -0.260 -6.231 21.148 1.00 95.75 281 VAL A N 1
ATOM 2241 C CA . VAL A 1 281 ? 0.187 -6.297 19.756 1.00 95.75 281 VAL A CA 1
ATOM 2242 C C . VAL A 1 281 ? 0.670 -7.685 19.382 1.00 95.75 281 VAL A C 1
ATOM 2244 O O . VAL A 1 281 ? 1.398 -8.341 20.126 1.00 95.75 281 VAL A O 1
ATOM 2247 N N . HIS A 1 282 ? 0.321 -8.099 18.170 1.00 95.75 282 HIS A N 1
ATOM 2248 C CA . HIS A 1 282 ? 0.808 -9.322 17.564 1.00 95.75 282 HIS A CA 1
ATOM 2249 C C . HIS A 1 282 ? 1.428 -9.018 16.198 1.00 95.75 282 HIS A C 1
ATOM 2251 O O . HIS A 1 282 ? 0.730 -8.658 15.251 1.00 95.75 282 HIS A O 1
ATOM 2257 N N . ALA A 1 283 ? 2.753 -9.125 16.103 1.00 96.38 283 ALA A N 1
ATOM 2258 C CA . ALA A 1 283 ? 3.494 -8.960 14.855 1.00 96.38 283 ALA A CA 1
ATOM 2259 C C . ALA A 1 283 ? 3.749 -10.330 14.215 1.00 96.38 283 ALA A C 1
ATOM 2261 O O . ALA A 1 283 ? 4.308 -11.213 14.864 1.00 96.38 283 ALA A O 1
ATOM 2262 N N . VAL A 1 284 ? 3.387 -10.497 12.944 1.00 96.25 284 VAL A N 1
ATOM 2263 C CA . VAL A 1 284 ? 3.532 -11.763 12.215 1.00 96.25 284 VAL A CA 1
ATOM 2264 C C . VAL A 1 284 ? 4.208 -11.519 10.876 1.00 96.25 284 VAL A C 1
ATOM 2266 O O . VAL A 1 284 ? 3.768 -10.680 10.091 1.00 96.25 284 VAL A O 1
ATOM 2269 N N . GLU A 1 285 ? 5.257 -12.286 10.586 1.00 96.50 285 GLU A N 1
ATOM 2270 C CA . GLU A 1 285 ? 5.835 -12.365 9.245 1.00 96.50 285 GLU A CA 1
ATOM 2271 C C . GLU A 1 285 ? 5.240 -13.555 8.495 1.00 96.50 285 GLU A C 1
ATOM 2273 O O . GLU A 1 285 ? 5.412 -14.709 8.887 1.00 96.50 285 GLU A O 1
ATOM 2278 N N . CYS A 1 286 ? 4.527 -13.276 7.404 1.00 95.75 286 CYS A N 1
ATOM 2279 C CA . CYS A 1 286 ? 3.958 -14.315 6.560 1.00 95.75 286 CYS A CA 1
ATOM 2280 C C . CYS A 1 286 ? 5.060 -15.151 5.908 1.00 95.75 286 CYS A C 1
ATOM 2282 O O . CYS A 1 286 ? 6.000 -14.620 5.315 1.00 95.75 286 CYS A O 1
ATOM 2284 N N . SER A 1 287 ? 4.870 -16.468 5.905 1.00 92.88 287 SER A N 1
ATOM 2285 C CA . SER A 1 287 ? 5.708 -17.414 5.169 1.00 92.88 287 SER A CA 1
ATOM 2286 C C . SER A 1 287 ? 4.912 -18.120 4.063 1.00 92.88 287 SER A C 1
ATOM 2288 O O . SER A 1 287 ? 3.701 -17.945 3.924 1.00 92.88 287 SER A O 1
ATOM 2290 N N . GLY A 1 288 ? 5.604 -18.885 3.215 1.00 93.50 288 GLY A N 1
ATOM 2291 C CA . GLY A 1 288 ? 4.972 -19.717 2.183 1.00 93.50 288 GLY A CA 1
ATOM 2292 C C . GLY A 1 288 ? 4.502 -18.983 0.923 1.00 93.50 288 GLY A C 1
ATOM 2293 O O . GLY A 1 288 ? 3.932 -19.623 0.044 1.00 93.50 288 GLY A O 1
ATOM 2294 N N . PHE A 1 289 ? 4.744 -17.675 0.807 1.00 95.81 289 PHE A N 1
ATOM 2295 C CA . PHE A 1 289 ? 4.544 -16.936 -0.441 1.00 95.81 289 PHE A CA 1
ATOM 2296 C C . PHE A 1 289 ? 5.668 -17.226 -1.441 1.00 95.81 289 PHE A C 1
ATOM 2298 O O . PHE A 1 289 ? 6.819 -17.480 -1.084 1.00 95.81 289 PHE A O 1
ATOM 2305 N N . SER A 1 290 ? 5.319 -17.155 -2.716 1.00 94.12 290 SER A N 1
ATOM 2306 C CA . SER A 1 290 ? 6.155 -17.460 -3.867 1.00 94.12 290 SER A CA 1
ATOM 2307 C C . SER A 1 290 ? 5.951 -16.415 -4.962 1.00 94.12 290 SER A C 1
ATOM 2309 O O . SER A 1 290 ? 4.960 -15.690 -4.985 1.00 94.12 290 SER A O 1
ATOM 2311 N N . MET A 1 291 ? 6.862 -16.360 -5.930 1.00 92.44 291 MET A N 1
ATOM 2312 C CA . MET A 1 291 ? 6.745 -15.445 -7.073 1.00 92.44 291 MET A CA 1
ATOM 2313 C C . MET A 1 291 ? 5.429 -15.608 -7.856 1.00 92.44 291 MET A C 1
ATOM 2315 O O . MET A 1 291 ? 4.955 -14.642 -8.450 1.00 92.44 291 MET A O 1
ATOM 2319 N N . SER A 1 292 ? 4.834 -16.806 -7.856 1.00 92.31 292 SER A N 1
ATOM 2320 C CA . SER A 1 292 ? 3.553 -17.093 -8.516 1.00 92.31 292 SER A CA 1
ATOM 2321 C C . SER A 1 292 ? 2.327 -16.576 -7.768 1.00 92.31 292 SER A C 1
ATOM 2323 O O . SER A 1 292 ? 1.239 -16.633 -8.327 1.00 92.31 292 SER A O 1
ATOM 2325 N N . ASP A 1 293 ? 2.476 -16.051 -6.552 1.00 94.44 293 ASP A N 1
ATOM 2326 C CA . ASP A 1 293 ? 1.383 -15.434 -5.787 1.00 94.44 293 ASP A CA 1
ATOM 2327 C C . ASP A 1 293 ? 1.147 -13.958 -6.179 1.00 94.44 293 ASP A C 1
ATOM 2329 O O . ASP A 1 293 ? 0.228 -13.303 -5.686 1.00 94.44 293 ASP A O 1
ATOM 2333 N N . TYR A 1 294 ? 1.954 -13.418 -7.096 1.00 94.56 294 TYR A N 1
ATOM 2334 C CA . TYR A 1 294 ? 1.908 -12.023 -7.534 1.00 94.56 294 TYR A CA 1
ATOM 2335 C C . TYR A 1 294 ? 1.565 -11.918 -9.014 1.00 94.56 294 TYR A C 1
ATOM 2337 O O . TYR A 1 294 ? 1.759 -12.845 -9.807 1.00 94.56 294 TYR A O 1
ATOM 2345 N N . HIS A 1 295 ? 1.090 -10.743 -9.415 1.00 93.00 295 HIS A N 1
ATOM 2346 C CA . HIS A 1 295 ? 0.978 -10.415 -10.827 1.00 93.00 295 HIS A CA 1
ATOM 2347 C C . HIS A 1 295 ? 2.361 -10.419 -11.473 1.00 93.00 295 HIS A C 1
ATOM 2349 O O . HIS A 1 295 ? 3.323 -9.892 -10.907 1.00 93.00 295 HIS A O 1
ATOM 2355 N N . PRO A 1 296 ? 2.530 -10.967 -12.680 1.00 91.94 296 PRO A N 1
ATOM 2356 C CA . PRO A 1 296 ? 3.894 -11.188 -13.133 1.00 91.94 296 PRO A CA 1
ATOM 2357 C C . PRO A 1 296 ? 4.603 -9.872 -13.487 1.00 91.94 296 PRO A C 1
ATOM 2359 O O . PRO A 1 296 ? 5.782 -9.693 -13.178 1.00 91.94 296 PRO A O 1
ATOM 2362 N N . LEU A 1 297 ? 3.883 -8.889 -14.038 1.00 91.44 297 LEU A N 1
ATOM 2363 C CA . LEU A 1 297 ? 4.444 -7.565 -14.316 1.00 91.44 297 LEU A CA 1
ATOM 2364 C C . LEU A 1 297 ? 4.266 -6.571 -13.165 1.00 91.44 297 LEU A C 1
ATOM 2366 O O . LEU A 1 297 ? 4.858 -5.503 -13.231 1.00 91.44 297 LEU A O 1
ATOM 2370 N N . ASP A 1 298 ? 3.558 -6.895 -12.086 1.00 91.44 298 ASP A N 1
ATOM 2371 C CA . ASP A 1 298 ? 3.224 -5.928 -11.034 1.00 91.44 298 ASP A CA 1
ATOM 2372 C C . ASP A 1 298 ? 3.498 -6.475 -9.622 1.00 91.44 298 ASP A C 1
ATOM 2374 O O . ASP A 1 298 ? 3.644 -7.676 -9.447 1.00 91.44 298 ASP A O 1
ATOM 2378 N N . SER A 1 299 ? 3.653 -5.627 -8.611 1.00 91.75 299 SER A N 1
ATOM 2379 C CA . SER A 1 299 ? 3.984 -6.076 -7.248 1.00 91.75 299 SER A CA 1
ATOM 2380 C C . SER A 1 299 ? 2.745 -6.438 -6.419 1.00 91.75 299 SER A C 1
ATOM 2382 O O . SER A 1 299 ? 2.885 -6.879 -5.283 1.00 91.75 299 SER A O 1
ATOM 2384 N N . HIS A 1 300 ? 1.537 -6.286 -6.972 1.00 94.62 300 HIS A N 1
ATOM 2385 C CA . HIS A 1 300 ? 0.290 -6.719 -6.336 1.00 94.62 300 HIS A CA 1
ATOM 2386 C C . HIS A 1 300 ? 0.108 -8.243 -6.341 1.00 94.62 300 HIS A C 1
ATOM 2388 O O . HIS A 1 300 ? 0.544 -8.930 -7.268 1.00 94.62 300 HIS A O 1
ATOM 2394 N N . LEU A 1 301 ? -0.587 -8.756 -5.321 1.00 95.31 301 LEU A N 1
ATOM 2395 C CA . LEU A 1 301 ? -0.999 -10.157 -5.243 1.00 95.31 301 LEU A CA 1
ATOM 2396 C C . LEU A 1 301 ? -2.007 -10.488 -6.353 1.00 95.31 301 LEU A C 1
ATOM 2398 O O . LEU A 1 301 ? -2.887 -9.685 -6.669 1.00 95.31 301 LEU A O 1
ATOM 2402 N N . ASN A 1 302 ? -1.896 -11.685 -6.923 1.00 94.81 302 ASN A N 1
ATOM 2403 C CA . ASN A 1 302 ? -2.913 -12.241 -7.816 1.00 94.81 302 ASN A CA 1
ATOM 2404 C C . ASN A 1 302 ? -3.958 -13.042 -7.011 1.00 94.81 302 ASN A C 1
ATOM 2406 O O . ASN A 1 302 ? -3.988 -12.963 -5.780 1.00 94.81 302 ASN A O 1
ATOM 2410 N N . CYS A 1 303 ? -4.836 -13.797 -7.680 1.00 94.94 303 CYS A N 1
ATOM 2411 C CA . CYS A 1 303 ? -5.864 -14.593 -7.001 1.00 94.94 303 CYS A CA 1
ATOM 2412 C C . CYS A 1 303 ? -5.265 -15.614 -6.018 1.00 94.94 303 CYS A C 1
ATOM 2414 O O . CYS A 1 303 ? -5.736 -15.712 -4.890 1.00 94.94 303 CYS A O 1
ATOM 2416 N N . ALA A 1 304 ? -4.198 -16.322 -6.405 1.00 94.94 304 ALA A N 1
ATOM 2417 C CA . ALA A 1 304 ? -3.539 -17.301 -5.539 1.00 94.94 304 ALA A CA 1
ATOM 2418 C C . ALA A 1 304 ? -2.913 -16.632 -4.303 1.00 94.94 304 ALA A C 1
ATOM 2420 O O . ALA A 1 304 ? -3.094 -17.103 -3.180 1.00 94.94 304 ALA A O 1
ATOM 2421 N N . GLY A 1 305 ? -2.261 -15.480 -4.488 1.00 96.38 305 GLY A N 1
ATOM 2422 C CA . GLY A 1 305 ? -1.706 -14.713 -3.376 1.00 96.38 305 GLY A CA 1
ATOM 2423 C C . GLY A 1 305 ? -2.760 -14.155 -2.422 1.00 96.38 305 GLY A C 1
ATOM 2424 O O . GLY A 1 305 ? -2.560 -14.199 -1.209 1.00 96.38 305 GLY A O 1
ATOM 2425 N N . ASN A 1 306 ? -3.897 -13.677 -2.938 1.00 97.88 306 ASN A N 1
ATOM 2426 C CA . ASN A 1 306 ? -5.014 -13.224 -2.101 1.00 97.88 306 ASN A CA 1
ATOM 2427 C C . ASN A 1 306 ? -5.648 -14.387 -1.326 1.00 97.88 306 ASN A C 1
ATOM 2429 O O . ASN A 1 306 ? -5.907 -14.242 -0.137 1.00 97.88 306 ASN A O 1
ATOM 2433 N N . GLN A 1 307 ? -5.825 -15.556 -1.950 1.00 97.31 307 GLN A N 1
ATOM 2434 C CA . GLN A 1 307 ? -6.306 -16.757 -1.257 1.00 97.31 307 GLN A CA 1
ATOM 2435 C C . GLN A 1 307 ? -5.366 -17.169 -0.119 1.00 97.31 307 GLN A C 1
ATOM 2437 O O . GLN A 1 307 ? -5.816 -17.433 0.995 1.00 97.31 307 GLN A O 1
ATOM 2442 N N . ARG A 1 308 ? -4.051 -17.170 -0.372 1.00 97.44 308 ARG A N 1
ATOM 2443 C CA . ARG A 1 308 ? -3.041 -17.466 0.653 1.00 97.44 308 ARG A CA 1
ATOM 2444 C C . ARG A 1 308 ? -3.085 -16.461 1.802 1.00 97.44 308 ARG A C 1
ATOM 2446 O O . ARG A 1 308 ? -3.066 -16.867 2.960 1.00 97.44 308 ARG A O 1
ATOM 2453 N N . LEU A 1 309 ? -3.156 -15.167 1.492 1.00 98.12 309 LEU A N 1
ATOM 2454 C CA . LEU A 1 309 ? -3.266 -14.113 2.500 1.00 98.12 309 LEU A CA 1
ATOM 2455 C C . LEU A 1 309 ? -4.540 -14.266 3.343 1.00 98.12 309 LEU A C 1
ATOM 2457 O O . LEU A 1 309 ? -4.472 -14.161 4.565 1.00 98.12 309 LEU A O 1
ATOM 2461 N N . GLY A 1 310 ? -5.673 -14.569 2.703 1.00 98.00 310 GLY A N 1
ATOM 2462 C CA . GLY A 1 310 ? -6.948 -14.809 3.376 1.00 98.00 310 GLY A CA 1
ATOM 2463 C C . GLY A 1 310 ? -6.871 -15.975 4.361 1.00 98.00 310 GLY A C 1
ATOM 2464 O O . GLY A 1 310 ? -7.290 -15.824 5.504 1.00 98.00 310 GLY A O 1
ATOM 2465 N N . ALA A 1 311 ? -6.249 -17.091 3.966 1.00 97.44 311 ALA A N 1
ATOM 2466 C CA . ALA A 1 311 ? -6.055 -18.249 4.841 1.00 97.44 311 ALA A CA 1
ATOM 2467 C C . ALA A 1 311 ? -5.205 -17.919 6.082 1.00 97.44 311 ALA A C 1
ATOM 2469 O O . ALA A 1 311 ? -5.590 -18.267 7.197 1.00 97.44 311 ALA A O 1
ATOM 2470 N N . VAL A 1 312 ? -4.092 -17.194 5.904 1.00 97.00 312 VAL A N 1
ATOM 2471 C CA . VAL A 1 312 ? -3.238 -16.754 7.025 1.00 97.00 312 VAL A CA 1
ATOM 2472 C C . VAL A 1 312 ? -4.017 -15.850 7.981 1.00 97.00 312 VAL A C 1
ATOM 2474 O O . VAL A 1 312 ? -3.972 -16.038 9.193 1.00 97.00 312 VAL A O 1
ATOM 2477 N N . ILE A 1 313 ? -4.761 -14.874 7.453 1.00 97.69 313 ILE A N 1
ATOM 2478 C CA . ILE A 1 313 ? -5.545 -13.949 8.282 1.00 97.69 313 ILE A CA 1
ATOM 2479 C C . ILE A 1 313 ? -6.670 -14.687 9.011 1.00 97.69 313 ILE A C 1
ATOM 2481 O O . ILE A 1 313 ? -6.899 -14.424 10.188 1.00 97.69 313 ILE A O 1
ATOM 2485 N N . GLN A 1 314 ? -7.348 -15.624 8.350 1.00 96.88 314 GLN A N 1
ATOM 2486 C CA . GLN A 1 314 ? -8.403 -16.423 8.965 1.00 96.88 314 GLN A CA 1
ATOM 2487 C C . GLN A 1 314 ? -7.877 -17.239 10.153 1.00 96.88 314 GLN A C 1
ATOM 2489 O O . GLN A 1 314 ? -8.506 -17.245 11.211 1.00 96.88 314 GLN A O 1
ATOM 2494 N N . GLU A 1 315 ? -6.715 -17.881 10.005 1.00 95.56 315 GLU A N 1
ATOM 2495 C CA . GLU A 1 315 ? -6.059 -18.625 11.085 1.00 95.56 315 GLU A CA 1
ATOM 2496 C C . GLU A 1 315 ? -5.697 -17.709 12.264 1.00 95.56 315 GLU A C 1
ATOM 2498 O O . GLU A 1 315 ? -6.021 -18.021 13.413 1.00 95.56 315 GLU A O 1
ATOM 2503 N N . LEU A 1 316 ? -5.108 -16.541 11.983 1.00 94.75 316 LEU A N 1
ATOM 2504 C CA . LEU A 1 316 ? -4.757 -15.556 13.009 1.00 94.75 316 LEU A CA 1
ATOM 2505 C C . LEU A 1 316 ? -5.991 -15.060 13.769 1.00 94.75 316 LEU A C 1
ATOM 2507 O O . LEU A 1 316 ? -6.006 -15.051 15.000 1.00 94.75 316 LEU A O 1
ATOM 2511 N N . LEU A 1 317 ? -7.051 -14.675 13.055 1.00 94.75 317 LEU A N 1
ATOM 2512 C CA . LEU A 1 317 ? -8.284 -14.191 13.676 1.00 94.75 317 LEU A CA 1
ATOM 2513 C C . LEU A 1 317 ? -8.969 -15.279 14.515 1.00 94.75 317 LEU A C 1
ATOM 2515 O O . LEU A 1 317 ? -9.481 -14.973 15.593 1.00 94.75 317 LEU A O 1
ATOM 2519 N N . ALA A 1 318 ? -8.948 -16.538 14.065 1.00 92.75 318 ALA A N 1
ATOM 2520 C CA . ALA A 1 318 ? -9.478 -17.664 14.830 1.00 92.75 318 ALA A CA 1
ATOM 2521 C C . ALA A 1 318 ? -8.679 -17.906 16.120 1.00 92.75 318 ALA A C 1
ATOM 2523 O O . ALA A 1 318 ? -9.272 -18.084 17.184 1.00 92.75 318 ALA A O 1
ATOM 2524 N N . HIS A 1 319 ? -7.345 -17.850 16.049 1.00 90.12 319 HIS A N 1
ATOM 2525 C CA . HIS A 1 319 ? -6.484 -17.986 17.222 1.00 90.12 319 HIS A CA 1
ATOM 2526 C C . HIS A 1 319 ? -6.784 -16.906 18.273 1.00 90.12 319 HIS A C 1
ATOM 2528 O O . HIS A 1 319 ? -6.964 -17.221 19.449 1.00 90.12 319 HIS A O 1
ATOM 2534 N N . HIS A 1 320 ? -6.937 -15.651 17.843 1.00 85.19 320 HIS A N 1
ATOM 2535 C CA . HIS A 1 320 ? -7.252 -14.539 18.743 1.00 85.19 320 HIS A CA 1
ATOM 2536 C C . HIS A 1 320 ? -8.672 -14.592 19.324 1.00 85.19 320 HIS A C 1
ATOM 2538 O O . HIS A 1 320 ? -8.876 -14.216 20.477 1.00 85.19 320 HIS A O 1
ATOM 2544 N N . ALA A 1 321 ? -9.659 -15.083 18.570 1.00 84.81 321 ALA A N 1
ATOM 2545 C CA . ALA A 1 321 ? -11.009 -15.272 19.100 1.00 84.81 321 ALA A CA 1
ATOM 2546 C C . ALA A 1 321 ? -11.033 -16.302 20.246 1.00 84.81 321 ALA A C 1
ATOM 2548 O O . ALA A 1 321 ? -11.744 -16.110 21.232 1.00 84.81 321 ALA A O 1
ATOM 2549 N N . CYS A 1 322 ? -10.225 -17.363 20.148 1.00 73.12 322 CYS A N 1
ATOM 2550 C CA . CYS A 1 322 ? -10.099 -18.367 21.203 1.00 73.12 322 CYS A CA 1
ATOM 2551 C C . CYS A 1 322 ? -9.426 -17.816 22.468 1.00 73.12 322 CYS A C 1
ATOM 2553 O O . CYS A 1 322 ? -9.861 -18.148 23.567 1.00 73.12 322 CYS A O 1
ATOM 2555 N N . THR A 1 323 ? -8.394 -16.974 22.341 1.00 74.25 323 THR A N 1
ATOM 2556 C CA . THR A 1 323 ? -7.701 -16.400 23.511 1.00 74.25 323 THR A CA 1
ATOM 2557 C C . THR A 1 323 ? -8.564 -15.396 24.269 1.00 74.25 323 THR A C 1
ATOM 2559 O O . THR A 1 323 ? -8.505 -15.339 25.494 1.00 74.25 323 THR A O 1
ATOM 2562 N N . ASP A 1 324 ? -9.404 -14.642 23.558 1.00 67.44 324 ASP A N 1
ATOM 2563 C CA . ASP A 1 324 ? -10.268 -13.625 24.168 1.00 67.44 324 ASP A CA 1
ATOM 2564 C C . ASP A 1 324 ? -11.491 -14.253 24.876 1.00 67.44 324 ASP A C 1
ATOM 2566 O O . ASP A 1 324 ? -12.053 -13.655 25.792 1.00 67.44 324 ASP A O 1
ATOM 2570 N N . GLY A 1 325 ? -11.874 -15.484 24.510 1.00 57.34 325 GLY A N 1
ATOM 2571 C CA . GLY A 1 325 ? -12.985 -16.234 25.113 1.00 57.34 325 GLY A CA 1
ATOM 2572 C C . GLY A 1 325 ? -12.670 -16.969 26.425 1.00 57.34 325 GLY A C 1
ATOM 2573 O O . GLY A 1 325 ? -13.580 -17.539 27.019 1.00 57.34 325 GLY A O 1
ATOM 2574 N N . VAL A 1 326 ? -11.413 -16.968 26.890 1.00 44.12 326 VAL A N 1
ATOM 2575 C CA . VAL A 1 326 ? -10.988 -17.605 28.162 1.00 44.12 326 VAL A CA 1
ATOM 2576 C C . VAL A 1 326 ? -11.012 -16.614 29.342 1.00 44.12 326 VAL A C 1
ATOM 2578 O O . VAL A 1 326 ? -10.753 -16.986 30.483 1.00 44.12 326 VAL A O 1
ATOM 2581 N N . SER A 1 327 ? -11.389 -15.358 29.091 1.00 35.75 327 SER A N 1
ATOM 2582 C CA . SER A 1 327 ? -11.417 -14.272 30.082 1.00 35.75 327 SER A CA 1
ATOM 2583 C C . SER A 1 327 ? -12.846 -13.833 30.440 1.00 35.75 327 SER A C 1
ATOM 2585 O O . SER A 1 327 ? -13.129 -12.634 30.460 1.00 35.75 327 SER A O 1
ATOM 2587 N N . ALA A 1 328 ? -13.749 -14.790 30.679 1.00 32.22 328 ALA A N 1
ATOM 2588 C CA . ALA A 1 328 ? -15.101 -14.542 31.191 1.00 32.22 328 ALA A CA 1
ATOM 2589 C C . ALA A 1 328 ? -15.288 -15.180 32.571 1.00 32.22 328 ALA A C 1
ATOM 2591 O O . ALA A 1 328 ? -14.892 -16.356 32.734 1.00 32.22 328 ALA A O 1
#

pLDDT: mean 90.32, std 15.05, range [29.14, 98.69]

Secondary structure (DSSP, 8-state):
--SSHHHHHHHTTT------TTSHHHHHHHHTTEEEETTTEEEEPTT-EE-HHHHSS-EE--TTS-SS-B-TT-SEEEEESTTTTTTTS-TT-STTTTTS-TTTEEE---SS-HHHHHHHHHHH--S---EEEEEE-THHHHHHHHHHHHHHHT--HHHHTT----HHHHHHHHHHHHHHHHHHHHTTSEEEEEETTTEEEEEETTTT---TTTTHHHHHHHHHHHHHHHTTSSEEEEEEPPPGGGG--GGG--HHHHHHHHHHHHHHHHHHHHHTTSSSEEEEE--S--GGGB-SSSSSB-HHHHHHHHHHHHHHHHHHHHHHTT--